Protein AF-A0A930DDS9-F1 (afdb_monomer_lite)

Secondary structure (DSSP, 8-state):
--------EEEEEEETTEEEEEEEETTEEEEEEEEPSS-STT-EEEEEEEEEEGGGTEEEEEEEETTEEEEEEEEGGGGGG-EE-SS---SS--TT-EEEEEEEE--BTTBPPEEES--TT-TTHHHHHHHGGGSPSSEEEE--S-HHHHHHHHHHTT---EEEES-HHHHHHHHHHHHHH-GGGGGGEEE---SSS-HHHHTTHHHHHHHHT-SEEE-TTS-EEEEEE-SS-EEEEEEPPP----------

pLDDT: mean 88.92, std 12.22, range [34.91, 98.38]

Foldseek 3Di:
DPPLPQFAEWEWEDDPNWIWIFTDNPLDTDDIGTFDQFDLAQWKWFWAFADQDVVQQWTWTWAADPNDIDTAIEHNVQLVLKDWQQPDDDSDDDHGTTTMWGFHAPADDPHGTYIHSPCVVPPCVVVCVVCSNVDDPGYTPGTHHRRVVVVVVVCVVRDQYAYEYQDPVSLVVVLVVCVVPPVVNNVRYDHDDDPPADPCRVSVVVVVVVQVPDLWAADPQQKIWGWDDDPPDIDIDTGHHDDPDDDDDPDD

Sequence (252 aa):
MSTDVKLSKLLITSYKNKNFAISYDENRANEIEYIEDTSLLGSIHIGKVKKIAQNINAAFVEIEYNSKRQIVYFDMAELKYLIFADEKEHKVLHEGDDIVIKISKLPIKNKLPGATANISDCEVLDQILAKKNYIKAPAMFYAGSKDYIDIVKDRLKYAEFDIVTDIKDIYEGIVDFFKEEREDLLGRVRFYEDNLISLNKLYSIDTLFSDSLSKKVWLKDGGYLYIESTEALTVVDVNTGKNVRKKEAEII

Radius of gyration: 23.79 Å; chains: 1; bounding box: 65×55×56 Å

Structure (mmCIF, N/CA/C/O backbone):
data_AF-A0A930DDS9-F1
#
_entry.id   AF-A0A930DDS9-F1
#
loop_
_atom_site.group_PDB
_atom_site.id
_atom_site.type_symbol
_atom_site.label_atom_id
_atom_site.label_alt_id
_atom_site.label_comp_id
_atom_site.label_asym_id
_atom_site.label_entity_id
_atom_site.label_seq_id
_atom_site.pdbx_PDB_ins_code
_atom_site.Cartn_x
_atom_site.Cartn_y
_atom_site.Cartn_z
_atom_site.occupancy
_atom_site.B_iso_or_equiv
_atom_site.auth_seq_id
_atom_site.auth_comp_id
_atom_site.auth_asym_id
_atom_site.auth_atom_id
_atom_site.pdbx_PDB_model_num
ATOM 1 N N . MET A 1 1 ? 2.518 22.675 -16.456 1.00 35.66 1 MET A N 1
ATOM 2 C CA . MET A 1 1 ? 2.940 21.560 -17.328 1.00 35.66 1 MET A CA 1
ATOM 3 C C . MET A 1 1 ? 2.144 20.354 -16.888 1.00 35.66 1 MET A C 1
ATOM 5 O O . MET A 1 1 ? 2.259 19.996 -15.725 1.00 35.66 1 MET A O 1
ATOM 9 N N . SER A 1 2 ? 1.276 19.825 -17.751 1.00 34.91 2 SER A N 1
ATOM 10 C CA . SER A 1 2 ? 0.553 18.581 -17.475 1.00 34.91 2 SER A CA 1
ATOM 11 C C . SER A 1 2 ? 1.585 17.458 -17.420 1.00 34.91 2 SER A C 1
ATOM 13 O O . SER A 1 2 ? 2.161 17.100 -18.445 1.00 34.91 2 SER A O 1
ATOM 15 N N . THR A 1 3 ? 1.924 16.981 -16.226 1.00 41.34 3 THR A N 1
ATOM 16 C CA . THR A 1 3 ? 2.600 15.693 -16.048 1.00 41.34 3 THR A CA 1
ATOM 17 C C . THR A 1 3 ? 1.542 14.616 -16.200 1.00 41.34 3 THR A C 1
ATOM 19 O O . THR A 1 3 ? 1.157 13.981 -15.223 1.00 41.34 3 THR A O 1
ATOM 22 N N . ASP A 1 4 ? 1.026 14.454 -17.417 1.00 50.66 4 ASP A N 1
ATOM 23 C CA . ASP A 1 4 ? 0.307 13.236 -17.754 1.00 50.66 4 ASP A CA 1
ATOM 24 C C . ASP A 1 4 ? 1.337 12.118 -17.641 1.00 50.66 4 ASP A C 1
ATOM 26 O O . ASP A 1 4 ? 2.296 12.048 -18.417 1.00 50.66 4 ASP A O 1
ATOM 30 N N . VAL A 1 5 ? 1.210 11.313 -16.588 1.00 54.00 5 VAL A N 1
ATOM 31 C CA . VAL A 1 5 ? 1.980 10.085 -16.442 1.00 54.00 5 VAL A CA 1
ATOM 32 C C . VAL A 1 5 ? 1.614 9.238 -17.650 1.00 54.00 5 VAL A C 1
ATOM 34 O O . VAL A 1 5 ? 0.520 8.685 -17.728 1.00 54.00 5 VAL A O 1
ATOM 37 N N . LYS A 1 6 ? 2.510 9.186 -18.635 1.00 70.06 6 LYS A N 1
ATOM 38 C CA . LYS A 1 6 ? 2.359 8.271 -19.756 1.00 70.06 6 LYS A CA 1
ATOM 39 C C . LYS A 1 6 ? 2.568 6.868 -19.212 1.00 70.06 6 LYS A C 1
ATOM 41 O O . LYS A 1 6 ? 3.678 6.486 -18.852 1.00 70.06 6 LYS A O 1
ATOM 46 N N . LEU A 1 7 ? 1.471 6.138 -19.077 1.00 81.31 7 LEU A N 1
ATOM 47 C CA . LEU A 1 7 ? 1.466 4.743 -18.686 1.00 81.31 7 LEU A CA 1
ATOM 48 C C . LEU A 1 7 ? 1.026 3.930 -19.894 1.00 81.31 7 LEU A C 1
ATOM 50 O O . LEU A 1 7 ? -0.101 4.054 -20.358 1.00 81.31 7 LEU A O 1
ATOM 54 N N . SER A 1 8 ? 1.938 3.113 -20.406 1.00 89.44 8 SER A N 1
ATOM 55 C CA . SER A 1 8 ? 1.659 2.193 -21.511 1.00 89.44 8 SER A CA 1
ATOM 56 C C . SER A 1 8 ? 1.455 0.760 -21.026 1.00 89.44 8 SER A C 1
ATOM 58 O O . SER A 1 8 ? 0.722 -0.009 -21.649 1.00 89.44 8 SER A O 1
ATOM 60 N N . LYS A 1 9 ? 2.102 0.394 -19.911 1.00 94.56 9 LYS A N 1
ATOM 61 C CA . LYS A 1 9 ? 2.092 -0.963 -19.374 1.00 94.56 9 LYS A CA 1
ATOM 62 C C . LYS A 1 9 ? 2.311 -0.973 -17.864 1.00 94.56 9 LYS A C 1
ATOM 64 O O . LYS A 1 9 ? 3.177 -0.261 -17.365 1.00 94.56 9 LYS A O 1
ATOM 69 N N . LEU A 1 10 ? 1.575 -1.831 -17.172 1.00 96.69 10 LEU A N 1
ATOM 70 C CA . LEU A 1 10 ? 1.757 -2.180 -15.773 1.00 96.69 10 LEU A CA 1
ATOM 71 C C . LEU A 1 10 ? 2.256 -3.624 -15.679 1.00 96.69 10 LEU A C 1
ATOM 73 O O . LEU A 1 10 ? 1.588 -4.563 -16.113 1.00 96.69 10 LEU A O 1
ATOM 77 N N . LEU A 1 11 ? 3.447 -3.801 -15.125 1.00 97.12 11 LEU A N 1
ATOM 78 C CA . LEU A 1 11 ? 4.054 -5.103 -14.894 1.00 97.12 11 LEU A CA 1
ATOM 79 C C . LEU A 1 11 ? 3.862 -5.489 -13.428 1.00 97.12 11 LEU A C 1
ATOM 81 O O . LEU A 1 11 ? 4.308 -4.751 -12.557 1.00 97.12 11 LEU A O 1
ATOM 85 N N . ILE A 1 12 ? 3.237 -6.629 -13.143 1.00 97.06 12 ILE A N 1
ATOM 86 C CA . ILE A 1 12 ? 3.078 -7.133 -11.775 1.00 97.06 12 ILE A CA 1
ATOM 87 C C . ILE A 1 12 ? 3.830 -8.451 -11.634 1.00 97.06 12 ILE A C 1
ATOM 89 O O . ILE A 1 12 ? 3.495 -9.428 -12.295 1.00 97.06 12 ILE A O 1
ATOM 93 N N . THR A 1 13 ? 4.850 -8.493 -10.783 1.00 96.19 13 THR A N 1
ATOM 94 C CA . THR A 1 13 ? 5.712 -9.677 -10.643 1.00 96.19 13 THR A CA 1
ATOM 95 C C . THR A 1 13 ? 6.323 -9.780 -9.251 1.00 96.19 13 THR A C 1
ATOM 97 O O . THR A 1 13 ? 6.212 -8.856 -8.441 1.00 96.19 13 THR A O 1
ATOM 100 N N . SER A 1 14 ? 6.986 -10.904 -8.976 1.00 93.50 14 SER A N 1
ATOM 101 C CA . SER A 1 14 ? 7.702 -11.134 -7.728 1.00 93.50 14 SER A CA 1
ATOM 102 C C . SER A 1 14 ? 9.202 -10.875 -7.872 1.00 93.50 14 SER A C 1
ATOM 104 O O . SER A 1 14 ? 9.882 -11.425 -8.742 1.00 93.50 14 SER A O 1
ATOM 106 N N . TYR A 1 15 ? 9.742 -10.087 -6.947 1.00 92.62 15 TYR A N 1
ATOM 107 C CA . TYR A 1 15 ? 11.167 -9.849 -6.775 1.00 92.62 15 TYR A CA 1
ATOM 108 C C . TYR A 1 15 ? 11.563 -10.096 -5.316 1.00 92.62 15 TYR A C 1
ATOM 110 O O . TYR A 1 15 ? 11.036 -9.469 -4.400 1.00 92.62 15 TYR A O 1
ATOM 118 N N . LYS A 1 16 ? 12.499 -11.026 -5.075 1.00 90.69 16 LYS A N 1
ATOM 119 C CA . LYS A 1 16 ? 12.945 -11.429 -3.721 1.00 90.69 16 LYS A CA 1
ATOM 120 C C . LYS A 1 16 ? 11.777 -11.776 -2.772 1.00 90.69 16 LYS A C 1
ATOM 122 O O . LYS A 1 16 ? 11.754 -11.323 -1.628 1.00 90.69 16 LYS A O 1
ATOM 127 N N . ASN A 1 17 ? 10.834 -12.599 -3.247 1.00 88.12 17 ASN A N 1
ATOM 128 C CA . ASN A 1 17 ? 9.636 -13.059 -2.519 1.00 88.12 17 ASN A CA 1
ATOM 129 C C . ASN A 1 17 ? 8.678 -11.933 -2.102 1.00 88.12 17 ASN A C 1
ATOM 131 O O . ASN A 1 17 ? 7.988 -12.037 -1.089 1.00 88.12 17 ASN A O 1
ATOM 135 N N . LYS A 1 18 ? 8.671 -10.835 -2.854 1.00 90.75 18 LYS A N 1
ATOM 136 C CA . LYS A 1 18 ? 7.793 -9.686 -2.655 1.00 90.75 18 LYS A CA 1
ATOM 137 C C . LYS A 1 18 ? 7.193 -9.293 -3.988 1.00 90.75 18 LYS A C 1
ATOM 139 O O . LYS A 1 18 ? 7.904 -9.288 -4.989 1.00 90.75 18 LYS A O 1
ATOM 144 N N . ASN A 1 19 ? 5.912 -8.964 -3.992 1.00 93.69 19 ASN A N 1
ATOM 145 C CA . ASN A 1 19 ? 5.217 -8.578 -5.208 1.00 93.69 19 ASN A CA 1
ATOM 146 C C . ASN A 1 19 ? 5.367 -7.073 -5.430 1.00 93.69 19 ASN A C 1
ATOM 148 O O . ASN A 1 19 ? 5.363 -6.291 -4.479 1.00 93.69 19 ASN A O 1
ATOM 152 N N . PHE A 1 20 ? 5.531 -6.672 -6.684 1.00 95.81 20 PHE A N 1
ATOM 153 C CA . PHE A 1 20 ? 5.668 -5.275 -7.073 1.00 95.81 20 PHE A CA 1
ATOM 154 C C . PHE A 1 20 ? 4.869 -4.994 -8.336 1.00 95.81 20 PHE A C 1
ATOM 156 O O . PHE A 1 20 ? 4.811 -5.834 -9.235 1.00 95.81 20 PHE A O 1
ATOM 163 N N . ALA A 1 21 ? 4.304 -3.794 -8.402 1.00 95.94 21 ALA A N 1
ATOM 164 C CA . ALA A 1 21 ? 3.750 -3.196 -9.601 1.00 95.94 21 ALA A CA 1
ATOM 165 C C . ALA A 1 21 ? 4.781 -2.215 -10.169 1.00 95.94 21 ALA A C 1
ATOM 167 O O . ALA A 1 21 ? 5.270 -1.336 -9.464 1.00 95.94 21 ALA A O 1
ATOM 168 N N . ILE A 1 22 ? 5.136 -2.367 -11.439 1.00 96.25 22 ILE A N 1
ATOM 169 C CA . ILE A 1 22 ? 6.108 -1.520 -12.127 1.00 96.25 22 ILE A CA 1
ATOM 170 C C . ILE A 1 22 ? 5.407 -0.882 -13.319 1.00 96.25 22 ILE A C 1
ATOM 172 O O . ILE A 1 22 ? 4.985 -1.564 -14.256 1.00 96.25 22 ILE A O 1
ATOM 176 N N . SER A 1 23 ? 5.292 0.436 -13.277 1.00 94.94 23 SER A N 1
ATOM 177 C CA . SER A 1 23 ? 4.712 1.237 -14.346 1.00 94.94 23 SER A CA 1
ATOM 178 C C . SER A 1 23 ? 5.769 1.514 -15.417 1.00 94.94 23 SER A C 1
ATOM 180 O O . SER A 1 23 ? 6.912 1.868 -15.110 1.00 94.94 23 SER A O 1
ATOM 182 N N . TYR A 1 24 ? 5.390 1.358 -16.685 1.00 93.50 24 TYR A N 1
ATOM 183 C CA . TYR A 1 24 ? 6.244 1.616 -17.841 1.00 93.50 24 TYR A CA 1
ATOM 184 C C . TYR A 1 24 ? 5.619 2.637 -18.794 1.00 93.50 24 TYR A C 1
ATOM 186 O O . TYR A 1 24 ? 4.475 2.492 -19.244 1.00 93.50 24 TYR A O 1
ATOM 194 N N . ASP A 1 25 ? 6.435 3.611 -19.188 1.00 90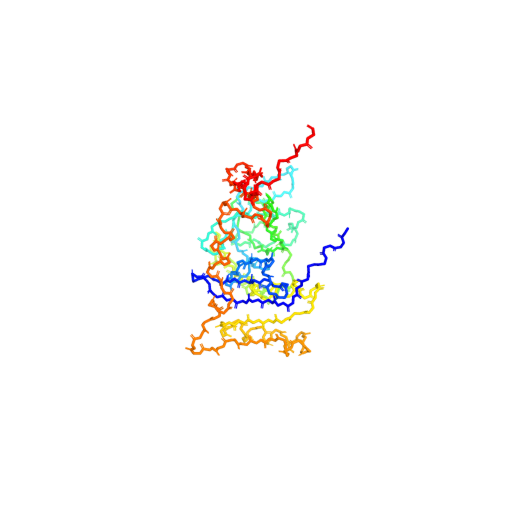.62 25 ASP A N 1
ATOM 195 C CA . ASP A 1 25 ? 6.231 4.428 -20.382 1.00 90.62 25 ASP A CA 1
ATOM 196 C C . ASP A 1 25 ? 7.073 3.842 -21.522 1.00 90.62 25 ASP A C 1
ATOM 198 O O . ASP A 1 25 ? 8.307 3.893 -21.489 1.00 90.62 25 ASP A O 1
ATOM 202 N N . GLU A 1 26 ? 6.414 3.209 -22.489 1.00 86.75 26 GLU A N 1
ATOM 203 C CA . GLU A 1 26 ? 7.023 2.381 -23.530 1.00 86.75 26 GLU A CA 1
ATOM 204 C C . GLU A 1 26 ? 7.984 1.325 -22.944 1.00 86.75 26 GLU A C 1
ATOM 206 O O . GLU A 1 26 ? 7.557 0.289 -22.430 1.00 86.75 26 GLU A O 1
ATOM 211 N N . ASN A 1 27 ? 9.292 1.591 -23.001 1.00 84.69 27 ASN A N 1
ATOM 212 C CA . ASN A 1 27 ? 10.352 0.700 -22.523 1.00 84.69 27 ASN A CA 1
ATOM 213 C C . ASN A 1 27 ? 11.036 1.204 -21.245 1.00 84.69 27 ASN A C 1
ATOM 215 O O . ASN A 1 27 ? 12.011 0.607 -20.789 1.00 84.69 27 ASN A O 1
ATOM 219 N N . ARG A 1 28 ? 10.565 2.312 -20.666 1.00 89.56 28 ARG A N 1
ATOM 220 C CA . ARG A 1 28 ? 11.170 2.931 -19.490 1.00 89.56 28 ARG A CA 1
ATOM 221 C C . ARG A 1 28 ? 10.265 2.772 -18.275 1.00 89.56 28 ARG A C 1
ATOM 223 O O . ARG A 1 28 ? 9.166 3.318 -18.247 1.00 89.56 28 ARG A O 1
ATOM 230 N N . ALA A 1 29 ? 10.772 2.096 -17.248 1.00 92.56 29 ALA A N 1
ATOM 231 C CA . ALA A 1 29 ? 10.130 2.085 -15.940 1.00 92.56 29 ALA A CA 1
ATOM 232 C C . ALA A 1 29 ? 10.120 3.509 -15.358 1.00 92.56 29 ALA A C 1
ATOM 234 O O . ALA A 1 29 ? 11.150 4.197 -15.366 1.00 92.56 29 ALA A O 1
ATOM 235 N N . ASN A 1 30 ? 8.960 3.966 -14.895 1.00 90.38 30 ASN A N 1
ATOM 236 C CA . ASN A 1 30 ? 8.780 5.300 -14.318 1.00 90.38 30 ASN A CA 1
ATOM 237 C C . ASN A 1 30 ? 8.375 5.263 -12.836 1.00 90.38 30 ASN A C 1
ATOM 239 O O . ASN A 1 30 ? 8.680 6.212 -12.116 1.00 90.38 30 ASN A O 1
ATOM 243 N N . GLU A 1 31 ? 7.772 4.171 -12.369 1.00 92.31 31 GLU A N 1
ATOM 244 C CA . GLU A 1 31 ? 7.335 3.990 -10.986 1.00 92.31 31 GLU A CA 1
ATOM 245 C C . GLU A 1 31 ? 7.427 2.513 -10.585 1.00 92.31 31 GLU A C 1
ATOM 247 O O . GLU A 1 31 ? 7.178 1.624 -11.401 1.00 92.31 31 GLU A O 1
ATOM 252 N N . ILE A 1 32 ? 7.803 2.260 -9.329 1.00 93.94 32 ILE A N 1
ATOM 253 C CA . ILE A 1 32 ? 7.822 0.933 -8.708 1.00 93.94 32 ILE A CA 1
ATOM 254 C C . ILE A 1 32 ? 7.047 1.044 -7.401 1.00 93.94 32 ILE A C 1
ATOM 256 O O . ILE A 1 32 ? 7.402 1.843 -6.534 1.00 93.94 32 ILE A O 1
ATOM 260 N N . GLU A 1 33 ? 6.024 0.219 -7.253 1.00 93.25 33 GLU A N 1
ATOM 261 C CA . GLU A 1 33 ? 5.153 0.168 -6.089 1.00 93.25 33 GLU A CA 1
ATOM 262 C C . GLU A 1 33 ? 5.194 -1.239 -5.490 1.00 93.25 33 GLU A C 1
ATOM 264 O O . GLU A 1 33 ? 5.162 -2.243 -6.202 1.00 93.25 33 GLU A O 1
ATOM 269 N N . TYR A 1 34 ? 5.348 -1.321 -4.171 1.00 91.44 34 TYR A N 1
ATOM 270 C CA . TYR A 1 34 ? 5.325 -2.588 -3.446 1.00 91.44 34 TYR A CA 1
ATOM 271 C C . TYR A 1 34 ? 3.876 -3.013 -3.230 1.00 91.44 34 TYR A C 1
ATOM 273 O O . TYR A 1 34 ? 3.086 -2.208 -2.756 1.00 91.44 34 TYR A O 1
ATOM 281 N N . ILE A 1 35 ? 3.563 -4.266 -3.559 1.00 89.94 35 ILE A N 1
ATOM 282 C CA . ILE A 1 35 ? 2.226 -4.840 -3.419 1.00 89.94 35 ILE A CA 1
ATOM 283 C C . ILE A 1 35 ? 2.176 -5.643 -2.127 1.00 89.94 35 ILE A C 1
ATOM 285 O O . ILE A 1 35 ? 2.949 -6.590 -1.936 1.00 89.94 35 ILE A O 1
ATOM 289 N N . GLU A 1 36 ? 1.227 -5.301 -1.267 1.00 81.19 36 GLU A N 1
ATOM 290 C CA . GLU A 1 36 ? 0.893 -6.104 -0.093 1.00 81.19 36 GLU A CA 1
ATOM 291 C C . GLU A 1 36 ? -0.154 -7.186 -0.429 1.00 81.19 36 GLU A C 1
ATOM 293 O O . GLU A 1 36 ? -0.966 -7.036 -1.342 1.00 81.19 36 GLU A O 1
ATOM 298 N N . ASP A 1 37 ? -0.155 -8.311 0.301 1.00 72.69 37 ASP A N 1
ATOM 299 C CA . ASP A 1 37 ? -1.081 -9.436 0.040 1.00 72.69 37 ASP A CA 1
ATOM 300 C C . ASP A 1 37 ? -2.566 -9.044 0.172 1.00 72.69 37 ASP A C 1
ATOM 302 O O . ASP A 1 37 ? -3.466 -9.656 -0.422 1.00 72.69 37 ASP A O 1
ATOM 306 N N . THR A 1 38 ? -2.812 -8.019 0.979 1.00 79.06 38 THR A N 1
ATOM 307 C CA . THR A 1 38 ? -4.087 -7.352 1.247 1.00 79.06 38 THR A CA 1
ATOM 308 C C . THR A 1 38 ? -3.777 -5.874 1.389 1.00 79.06 38 THR A C 1
ATOM 310 O O . THR A 1 38 ? -2.695 -5.577 1.868 1.00 79.06 38 THR A O 1
ATOM 313 N N . SER A 1 39 ? -4.672 -4.963 1.024 1.00 82.12 39 SER A N 1
ATOM 314 C CA . SER A 1 39 ? -4.452 -3.534 1.233 1.00 82.12 39 SER A CA 1
ATOM 315 C C . SER A 1 39 ? -4.760 -3.142 2.676 1.00 82.12 39 SER A C 1
ATOM 317 O O . SER A 1 39 ? -5.708 -3.640 3.297 1.00 82.12 39 SER A O 1
ATOM 319 N N . LEU A 1 40 ? -3.990 -2.193 3.211 1.00 87.94 40 LEU A N 1
ATOM 320 C CA . LEU A 1 40 ? -4.350 -1.522 4.454 1.00 87.94 40 LEU A CA 1
ATOM 321 C C . LEU A 1 40 ? -5.613 -0.679 4.245 1.00 87.94 40 LEU A C 1
ATOM 323 O O . LEU A 1 40 ? -6.425 -0.565 5.160 1.00 87.94 40 LEU A O 1
ATOM 327 N N . LEU A 1 41 ? -5.801 -0.089 3.063 1.00 89.00 41 LEU A N 1
ATOM 328 C CA . LEU A 1 41 ? -6.984 0.711 2.765 1.00 89.00 41 LEU A CA 1
ATOM 329 C C . LEU A 1 41 ? -8.238 -0.173 2.745 1.00 89.00 41 LEU A C 1
ATOM 331 O O . LEU A 1 41 ? -8.225 -1.283 2.225 1.00 89.00 41 LEU A O 1
ATOM 335 N N . GLY A 1 42 ? -9.325 0.295 3.358 1.00 89.25 42 GLY A N 1
ATOM 336 C CA . GLY A 1 42 ? -10.574 -0.461 3.460 1.00 89.25 42 GLY A CA 1
ATOM 337 C C . GLY A 1 42 ? -10.548 -1.612 4.470 1.00 89.25 42 GLY A C 1
ATOM 338 O O . GLY A 1 42 ? -11.614 -2.104 4.833 1.00 89.25 42 GLY A O 1
ATOM 339 N N . SER A 1 43 ? -9.374 -2.003 4.979 1.00 92.75 43 SER A N 1
ATOM 340 C CA . SER A 1 43 ? -9.272 -3.006 6.042 1.00 92.75 43 SER A CA 1
ATOM 341 C C . SER A 1 43 ? -9.975 -2.540 7.321 1.00 92.75 43 SER A C 1
ATOM 343 O O . SER A 1 43 ? -10.004 -1.346 7.645 1.00 92.75 43 SER A O 1
ATOM 345 N N . ILE A 1 44 ? -10.550 -3.495 8.053 1.00 95.12 44 ILE A N 1
ATOM 346 C CA . ILE A 1 44 ? -11.298 -3.252 9.290 1.00 95.12 44 ILE A CA 1
ATOM 347 C C . ILE A 1 44 ? -10.545 -3.889 10.447 1.00 95.12 44 ILE A C 1
ATOM 349 O O . ILE A 1 44 ? -10.134 -5.048 10.376 1.00 95.12 44 ILE A O 1
ATOM 353 N N . HIS A 1 45 ? -10.389 -3.132 11.526 1.00 96.69 45 HIS A N 1
ATOM 354 C CA . HIS A 1 45 ? -9.574 -3.492 12.678 1.00 96.69 45 HIS A CA 1
ATOM 355 C C . HIS A 1 45 ? -10.359 -3.358 13.974 1.00 96.69 45 HIS A C 1
ATOM 357 O O . HIS A 1 45 ? -11.172 -2.446 14.127 1.00 96.69 45 HIS A O 1
ATOM 363 N N . ILE A 1 46 ? -10.046 -4.237 14.924 1.00 97.12 46 ILE A N 1
ATOM 364 C CA . ILE A 1 46 ? -10.304 -4.014 16.344 1.00 97.12 46 ILE A CA 1
ATOM 365 C C . ILE A 1 46 ? -9.058 -3.323 16.901 1.00 97.12 46 ILE A C 1
ATOM 367 O O . ILE A 1 46 ? -8.025 -3.957 17.133 1.00 97.12 46 ILE A O 1
ATOM 371 N N . GLY A 1 47 ? -9.127 -2.001 17.027 1.00 97.44 47 GLY A N 1
ATOM 372 C CA . GLY A 1 47 ? -8.016 -1.152 17.437 1.00 97.44 47 GLY A CA 1
ATOM 373 C C . GLY A 1 47 ? -8.044 -0.814 18.925 1.00 97.44 47 GLY A C 1
ATOM 374 O O . GLY A 1 47 ? -9.110 -0.710 19.524 1.00 97.44 47 GLY A O 1
ATOM 375 N N . LYS A 1 48 ? -6.865 -0.599 19.516 1.00 97.75 48 LYS A N 1
ATOM 376 C CA . LYS A 1 48 ? -6.697 -0.179 20.915 1.00 97.75 48 LYS A CA 1
ATOM 377 C C . LYS A 1 48 ? -6.489 1.327 20.987 1.00 97.75 48 LYS A C 1
ATOM 379 O O . LYS A 1 48 ? -5.488 1.824 20.468 1.00 97.75 48 LYS A O 1
ATOM 384 N N . VAL A 1 49 ? -7.355 2.066 21.670 1.00 97.44 49 VAL A N 1
ATOM 385 C CA . VAL A 1 49 ? -7.146 3.505 21.882 1.00 97.44 49 VAL A CA 1
ATOM 386 C C . VAL A 1 49 ? -5.931 3.706 22.784 1.00 97.44 49 VAL A C 1
ATOM 388 O O . VAL A 1 49 ? -5.929 3.291 23.941 1.00 97.44 49 VAL A O 1
ATOM 391 N N . LYS A 1 50 ? -4.875 4.335 22.266 1.00 98.12 50 LYS A N 1
ATOM 392 C CA . LYS A 1 50 ? -3.645 4.605 23.028 1.00 98.12 50 LYS A CA 1
ATOM 393 C C . LYS A 1 50 ? -3.625 5.981 23.653 1.00 98.12 50 LYS A C 1
ATOM 395 O O . LYS A 1 50 ? -3.047 6.142 24.720 1.00 98.12 50 LYS A O 1
ATOM 400 N N . LYS A 1 51 ? -4.178 6.967 22.950 1.00 97.75 51 LYS A N 1
ATOM 401 C CA . LYS A 1 51 ? -4.151 8.359 23.385 1.00 97.75 51 LYS A CA 1
ATOM 402 C C . LYS A 1 51 ? -5.324 9.131 22.812 1.00 97.75 51 LYS A C 1
ATOM 404 O O . LYS A 1 51 ? -5.600 9.008 21.620 1.00 97.75 51 LYS A O 1
ATOM 409 N N . ILE A 1 52 ? -5.934 9.988 23.620 1.00 96.94 52 ILE A N 1
ATOM 410 C CA . ILE A 1 52 ? -6.937 10.951 23.162 1.00 96.94 52 ILE A CA 1
ATOM 411 C C . ILE A 1 52 ? -6.345 12.358 23.246 1.00 96.94 52 ILE A C 1
ATOM 413 O O . ILE A 1 52 ? -5.894 12.816 24.293 1.00 96.94 52 ILE A O 1
ATOM 417 N N . ALA A 1 53 ? -6.330 13.061 22.119 1.00 95.00 53 ALA A N 1
ATOM 418 C CA . ALA A 1 53 ? -5.815 14.416 22.007 1.00 95.00 53 ALA A CA 1
ATOM 419 C C . ALA A 1 53 ? -6.975 15.392 21.775 1.00 95.00 53 ALA A C 1
ATOM 421 O O . ALA A 1 53 ? -7.368 15.674 20.642 1.00 95.00 53 ALA A O 1
ATOM 422 N N . GLN A 1 54 ? -7.521 15.917 22.874 1.00 90.81 54 GLN A N 1
ATOM 423 C CA . GLN A 1 54 ? -8.685 16.813 22.852 1.00 90.81 54 GLN A CA 1
ATOM 424 C C . GLN A 1 54 ? -8.436 18.104 22.057 1.00 90.81 54 GLN A C 1
ATOM 426 O O . GLN A 1 54 ? -9.334 18.600 21.388 1.00 90.81 54 GLN A O 1
ATOM 431 N N . ASN A 1 55 ? -7.205 18.623 22.070 1.00 93.38 55 ASN A N 1
ATOM 432 C CA . ASN A 1 55 ? -6.823 19.848 21.360 1.00 93.38 55 ASN A CA 1
ATOM 433 C C . ASN A 1 55 ? -6.946 19.746 19.830 1.00 93.38 55 ASN A C 1
ATOM 435 O O . ASN A 1 55 ? -7.112 20.765 19.169 1.00 93.38 55 ASN A O 1
ATOM 439 N N . ILE A 1 56 ? -6.847 18.535 19.276 1.00 92.38 56 ILE A N 1
ATOM 440 C CA . ILE A 1 56 ? -7.012 18.261 17.840 1.00 92.38 56 ILE A CA 1
ATOM 441 C C . ILE A 1 56 ? -8.242 17.395 17.556 1.00 92.38 56 ILE A C 1
ATOM 443 O O . ILE A 1 56 ? -8.374 16.881 16.449 1.00 92.38 56 ILE A O 1
ATOM 447 N N . ASN A 1 57 ? -9.105 17.214 18.564 1.00 93.19 57 ASN A N 1
ATOM 448 C CA . ASN A 1 57 ? -10.313 16.400 18.509 1.00 93.19 57 ASN A CA 1
ATOM 449 C C . ASN A 1 57 ? -10.084 15.017 17.871 1.00 93.19 57 ASN A C 1
ATOM 451 O O . ASN A 1 57 ? -10.814 14.604 16.975 1.00 93.19 57 ASN A O 1
ATOM 455 N N . ALA A 1 58 ? -9.041 14.308 18.309 1.00 94.81 58 ALA A N 1
ATOM 456 C CA . ALA A 1 58 ? -8.650 13.036 17.706 1.00 94.81 58 ALA A CA 1
ATOM 457 C C . ALA A 1 58 ? -8.263 11.983 18.742 1.00 94.81 58 ALA A C 1
ATOM 459 O O . ALA A 1 58 ? -7.800 12.310 19.838 1.00 94.81 58 ALA A O 1
ATOM 460 N N . ALA A 1 59 ? -8.374 10.718 18.349 1.00 97.06 59 ALA A N 1
ATOM 461 C CA . ALA A 1 59 ? -7.785 9.594 19.054 1.00 97.06 59 ALA A CA 1
ATOM 462 C C . ALA A 1 59 ? -6.695 8.935 18.199 1.00 97.06 59 ALA A C 1
ATOM 464 O O . ALA A 1 59 ? -6.789 8.843 16.975 1.00 97.06 59 ALA A O 1
ATOM 465 N N . PHE A 1 60 ? -5.652 8.462 18.869 1.00 97.81 60 PHE A N 1
ATOM 466 C CA . PHE A 1 60 ? -4.595 7.649 18.290 1.00 97.81 60 PHE A CA 1
ATOM 467 C C . PHE A 1 60 ? -4.865 6.196 18.649 1.00 97.81 60 PHE A C 1
ATOM 469 O O . PHE A 1 60 ? -4.878 5.830 19.829 1.00 97.81 60 PHE A O 1
ATOM 476 N N . VAL A 1 61 ? -5.092 5.381 17.626 1.00 98.06 61 VAL A N 1
ATOM 477 C CA . VAL A 1 61 ? -5.538 3.997 17.775 1.00 98.06 61 VAL A CA 1
ATOM 478 C C . VAL A 1 61 ? -4.431 3.078 17.279 1.00 98.06 61 VAL A C 1
ATOM 480 O O . VAL A 1 61 ? -3.938 3.243 16.168 1.00 98.06 61 VAL A O 1
ATOM 483 N N . GLU A 1 62 ? -4.001 2.132 18.106 1.00 98.38 62 GLU A N 1
ATOM 484 C CA . GLU A 1 62 ? -3.072 1.079 17.697 1.00 98.38 62 GLU A CA 1
ATOM 485 C C . GLU A 1 62 ? -3.839 -0.027 16.975 1.00 98.38 62 GLU A C 1
ATOM 487 O O . GLU A 1 62 ? -4.822 -0.548 17.503 1.00 98.38 62 GLU A O 1
ATOM 492 N N . ILE A 1 63 ? -3.362 -0.396 15.791 1.00 97.44 63 ILE A N 1
ATOM 493 C CA . ILE A 1 63 ? -3.856 -1.523 14.997 1.00 97.44 63 ILE A CA 1
ATOM 494 C C . ILE A 1 63 ? -2.718 -2.499 14.707 1.00 97.44 63 ILE A C 1
ATOM 496 O O . ILE A 1 63 ? -1.541 -2.140 14.813 1.00 97.44 63 ILE A O 1
ATOM 500 N N . GLU A 1 64 ? -3.072 -3.719 14.312 1.00 94.44 64 GLU A N 1
ATOM 501 C CA . GLU A 1 64 ? -2.126 -4.717 13.823 1.00 94.44 64 GLU A CA 1
ATOM 502 C C . GLU A 1 64 ? -2.349 -4.947 12.333 1.00 94.44 64 GLU A C 1
ATOM 504 O O . GLU A 1 64 ? -3.466 -5.194 11.892 1.00 94.44 64 GLU A O 1
ATOM 509 N N . TYR A 1 65 ? -1.275 -4.882 11.557 1.00 90.44 65 TYR A N 1
ATOM 510 C CA . TYR A 1 65 ? -1.312 -5.114 10.126 1.00 90.44 65 TYR A CA 1
ATOM 511 C C . 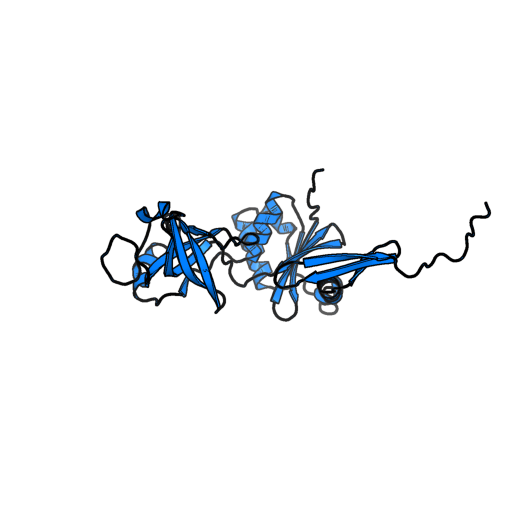TYR A 1 65 ? 0.035 -5.671 9.655 1.00 90.44 65 TYR A C 1
ATOM 513 O O . TYR A 1 65 ? 1.085 -5.181 10.075 1.00 90.44 65 TYR A O 1
ATOM 521 N N . ASN A 1 66 ? 0.023 -6.723 8.829 1.00 84.94 66 ASN A N 1
ATOM 522 C CA . ASN A 1 66 ? 1.228 -7.449 8.397 1.00 84.94 66 ASN A CA 1
ATOM 523 C C . ASN A 1 66 ? 2.163 -7.822 9.568 1.00 84.94 66 ASN A C 1
ATOM 525 O O . ASN A 1 66 ? 3.379 -7.619 9.513 1.00 84.94 66 ASN A O 1
ATOM 529 N N . SER A 1 67 ? 1.573 -8.328 10.659 1.00 85.25 67 SER A N 1
ATOM 530 C CA . SER A 1 67 ? 2.264 -8.711 11.904 1.00 85.25 67 SER A CA 1
ATOM 531 C C . SER A 1 67 ? 3.043 -7.572 12.578 1.00 85.25 67 SER A C 1
ATOM 533 O O . SER A 1 67 ? 3.969 -7.811 13.357 1.00 85.25 67 SER A O 1
ATOM 535 N N . LYS A 1 68 ? 2.694 -6.316 12.277 1.00 89.94 68 LYS A N 1
ATOM 536 C CA . LYS A 1 68 ? 3.282 -5.116 12.873 1.00 89.94 68 LYS A CA 1
ATOM 537 C C . LYS A 1 68 ? 2.205 -4.259 13.514 1.00 89.94 68 LYS A C 1
ATOM 539 O O . LYS A 1 68 ? 1.107 -4.110 12.985 1.00 89.94 68 LYS A O 1
ATOM 544 N N . ARG A 1 69 ? 2.553 -3.644 14.643 1.00 95.12 69 ARG A N 1
ATOM 545 C CA . ARG A 1 69 ? 1.712 -2.639 15.294 1.00 95.12 69 ARG A CA 1
ATOM 546 C C . ARG A 1 69 ? 2.002 -1.268 14.714 1.00 95.12 69 ARG A C 1
ATOM 548 O O . ARG A 1 69 ? 3.166 -0.899 14.563 1.00 95.12 69 ARG A O 1
ATOM 555 N N . GLN A 1 70 ? 0.955 -0.510 14.429 1.00 95.00 70 GLN A N 1
ATOM 556 C CA . GLN A 1 70 ? 1.067 0.867 13.959 1.00 95.00 70 GLN A CA 1
ATOM 557 C C . GLN A 1 70 ? -0.058 1.726 14.525 1.00 95.00 70 GLN A C 1
ATOM 559 O O . GLN A 1 70 ? -1.119 1.220 14.887 1.00 95.00 70 GLN A O 1
ATOM 564 N N . ILE A 1 71 ? 0.189 3.032 14.615 1.00 97.50 71 ILE A N 1
ATOM 565 C CA . ILE A 1 71 ? -0.799 3.999 15.088 1.00 97.50 71 ILE A CA 1
ATOM 566 C C . ILE A 1 71 ? -1.518 4.610 13.892 1.00 97.50 71 ILE A C 1
ATOM 568 O O . ILE A 1 71 ? -0.881 5.081 12.950 1.00 97.50 71 ILE A O 1
ATOM 572 N N . VAL A 1 72 ? -2.841 4.655 13.972 1.00 97.44 72 VAL A N 1
ATOM 573 C CA . VAL A 1 72 ? -3.700 5.365 13.028 1.00 97.44 72 VAL A CA 1
ATOM 574 C C . VAL A 1 72 ? -4.417 6.516 13.715 1.00 97.44 72 VAL A C 1
ATOM 576 O O . VAL A 1 72 ? -4.571 6.555 14.939 1.00 97.44 72 VAL A O 1
ATOM 579 N N . TYR A 1 73 ? -4.816 7.483 12.902 1.00 96.50 73 TYR A N 1
ATOM 580 C CA . TYR A 1 73 ? -5.533 8.673 13.322 1.00 96.50 73 TYR A CA 1
ATOM 581 C C . TYR A 1 73 ? -7.042 8.456 13.184 1.00 96.50 73 TYR A C 1
ATOM 583 O O . TYR A 1 73 ? -7.519 8.136 12.096 1.00 96.50 73 TYR A O 1
ATOM 591 N N . PHE A 1 74 ? -7.787 8.670 14.266 1.00 96.62 74 PHE A N 1
ATOM 592 C CA . PHE A 1 74 ? -9.248 8.625 14.298 1.00 96.62 74 PHE A CA 1
ATOM 593 C C . PHE A 1 74 ? -9.812 9.999 14.681 1.00 96.62 74 PHE A C 1
ATOM 595 O O . PHE A 1 74 ? -9.429 10.564 15.707 1.00 96.62 74 PHE A O 1
ATOM 602 N N . ASP A 1 75 ? -10.720 10.533 13.864 1.00 94.44 75 ASP A N 1
ATOM 603 C CA . ASP A 1 75 ? -11.391 11.811 14.126 1.00 94.44 75 ASP A CA 1
ATOM 604 C C . ASP A 1 75 ? -12.563 11.616 15.101 1.00 94.44 75 ASP A C 1
ATOM 606 O O . ASP A 1 75 ? -13.498 10.855 14.843 1.00 94.44 75 ASP A O 1
ATOM 610 N N . MET A 1 76 ? -12.550 12.345 16.219 1.00 92.06 76 MET A N 1
ATOM 611 C CA . MET A 1 76 ? -13.594 12.255 17.243 1.00 92.06 76 MET A CA 1
ATOM 612 C C . MET A 1 76 ? -14.945 12.818 16.771 1.00 92.06 76 MET A C 1
ATOM 614 O O . MET A 1 76 ? -15.968 12.564 17.406 1.00 92.06 76 MET A O 1
ATOM 618 N N . ALA A 1 77 ? -15.007 13.539 15.646 1.00 91.88 77 ALA A N 1
ATOM 619 C CA . ALA A 1 77 ? -16.279 13.906 15.017 1.00 91.88 77 ALA A CA 1
ATOM 620 C C . ALA A 1 77 ? -17.118 12.676 14.601 1.00 91.88 77 ALA A C 1
ATOM 622 O O . ALA A 1 77 ? -18.339 12.772 14.437 1.00 91.88 77 ALA A O 1
ATOM 623 N N . GLU A 1 78 ? -16.486 11.506 14.467 1.00 91.38 78 GLU A N 1
ATOM 624 C CA . GLU A 1 78 ? -17.131 10.256 14.066 1.00 91.38 78 GLU A CA 1
ATOM 625 C C . GLU A 1 78 ? -17.612 9.381 15.232 1.00 91.38 78 GLU A C 1
ATOM 627 O O . GLU A 1 78 ? -18.151 8.300 14.997 1.00 91.38 78 GLU A O 1
ATOM 632 N N . LEU A 1 79 ? -17.508 9.845 16.485 1.00 89.81 79 LEU A N 1
ATOM 633 C CA . LEU A 1 79 ? -17.932 9.086 17.674 1.00 89.81 79 LEU A CA 1
ATOM 634 C C . LEU A 1 79 ? -19.369 8.545 17.595 1.00 89.81 79 LEU A C 1
ATOM 636 O O . LEU A 1 79 ? -19.667 7.496 18.156 1.00 89.81 79 LEU A O 1
ATOM 640 N N . LYS A 1 80 ? -20.264 9.231 16.876 1.00 90.31 80 LYS A N 1
ATOM 641 C CA . LYS A 1 80 ? -21.658 8.799 16.674 1.00 90.31 80 LYS A CA 1
ATOM 642 C C . LYS A 1 80 ? -21.811 7.466 15.927 1.00 90.31 80 LYS A C 1
ATOM 644 O O . LYS A 1 80 ? -22.872 6.861 16.021 1.00 90.31 80 LYS A O 1
ATOM 649 N N . TYR A 1 81 ? -20.795 7.038 15.179 1.00 91.38 81 TYR A N 1
ATOM 650 C CA . TYR A 1 81 ? -20.783 5.768 14.446 1.00 91.38 81 TYR A CA 1
ATOM 651 C C . TYR A 1 81 ? -19.938 4.696 15.141 1.00 91.38 81 TYR A C 1
ATOM 653 O O . TYR A 1 81 ? -19.809 3.588 14.630 1.00 91.38 81 TYR A O 1
ATOM 661 N N . LEU A 1 82 ? -19.326 5.028 16.279 1.00 92.25 82 LEU A N 1
ATOM 662 C CA . LEU A 1 82 ? -18.349 4.175 16.933 1.00 92.25 82 LEU A CA 1
ATOM 663 C C . LEU A 1 82 ? -18.987 2.897 17.481 1.00 92.25 82 LEU A C 1
ATOM 665 O O . LEU A 1 82 ? -20.030 2.927 18.135 1.00 92.25 82 LEU A O 1
ATOM 669 N N . ILE A 1 83 ? -18.297 1.779 17.267 1.00 93.00 83 ILE A N 1
ATOM 670 C CA . ILE A 1 83 ? -18.644 0.481 17.835 1.00 93.00 83 ILE A CA 1
ATOM 671 C C . ILE A 1 83 ? -17.527 0.079 18.800 1.00 93.00 83 ILE A C 1
ATOM 673 O O . ILE A 1 83 ? -16.387 -0.133 18.387 1.00 93.00 83 ILE A O 1
ATOM 677 N N . PHE A 1 84 ? -17.862 -0.049 20.083 1.00 94.31 84 PHE A N 1
ATOM 678 C CA . PHE A 1 84 ? -16.957 -0.579 21.105 1.00 94.31 84 PHE A CA 1
ATOM 679 C C . PHE A 1 84 ? -16.849 -2.099 21.000 1.00 94.31 84 PHE A C 1
ATOM 681 O O . PHE A 1 84 ? -17.836 -2.772 20.699 1.00 94.31 84 PHE A O 1
ATOM 688 N N . ALA A 1 85 ? -15.667 -2.644 21.256 1.00 92.12 85 ALA A N 1
ATOM 689 C CA . ALA A 1 85 ? -15.337 -4.066 21.172 1.00 92.12 85 ALA A CA 1
ATOM 690 C C . ALA A 1 85 ? -14.748 -4.619 22.486 1.00 92.12 85 ALA A C 1
ATOM 692 O O . ALA A 1 85 ? -14.223 -5.724 22.504 1.00 92.12 85 ALA A O 1
ATOM 693 N N . ASP A 1 86 ? -14.847 -3.868 23.585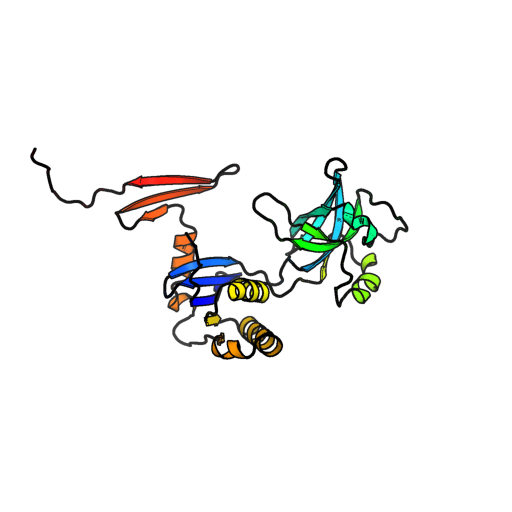 1.00 86.38 86 ASP A N 1
ATOM 694 C CA . ASP A 1 86 ? -14.234 -4.175 24.884 1.00 86.38 86 ASP A CA 1
ATOM 695 C C . ASP A 1 86 ? -15.202 -4.820 25.897 1.00 86.38 86 ASP A C 1
ATOM 697 O O . ASP A 1 86 ? -14.929 -4.806 27.095 1.00 86.38 86 ASP A O 1
ATOM 701 N N . GLU A 1 87 ? -16.337 -5.356 25.423 1.00 83.75 87 GLU A N 1
ATOM 702 C CA . GLU A 1 87 ? -17.449 -5.936 26.209 1.00 83.75 87 GLU A CA 1
ATOM 703 C C . GLU A 1 87 ? -18.179 -4.975 27.162 1.00 83.75 87 GLU A C 1
ATOM 705 O O . GLU A 1 87 ? -19.226 -5.330 27.707 1.00 83.75 87 GLU A O 1
ATOM 710 N N . LYS A 1 88 ? -17.678 -3.755 27.361 1.00 82.69 88 LYS A N 1
ATOM 711 C CA . LYS A 1 88 ? -18.256 -2.810 28.310 1.00 82.69 88 LYS A CA 1
ATOM 712 C C . LYS A 1 88 ? -19.357 -1.988 27.647 1.00 82.69 88 LYS A C 1
ATOM 714 O O . LYS A 1 88 ? -19.228 -1.515 26.520 1.00 82.69 88 LYS A O 1
ATOM 719 N N . GLU A 1 89 ? -20.431 -1.738 28.389 1.00 75.81 89 GLU A N 1
ATOM 720 C CA . GLU A 1 89 ? -21.434 -0.756 27.984 1.00 75.81 89 GLU A CA 1
ATOM 721 C C . GLU A 1 89 ? -20.997 0.644 28.414 1.00 75.81 89 GLU A C 1
ATOM 723 O O . GLU A 1 89 ? -21.170 1.058 29.561 1.00 75.81 89 GLU A O 1
ATOM 728 N N . HIS A 1 90 ? -20.435 1.399 27.476 1.00 81.62 90 HIS A N 1
ATOM 729 C CA . HIS A 1 90 ? -20.225 2.832 27.639 1.00 81.62 90 HIS A CA 1
ATOM 730 C C . HIS A 1 90 ? -20.386 3.561 26.305 1.00 81.62 90 HIS A C 1
ATOM 732 O O . HIS A 1 90 ? -20.433 2.963 25.234 1.00 81.62 90 HIS A O 1
ATOM 738 N N . LYS A 1 91 ? -20.597 4.877 26.398 1.00 80.38 91 LYS A N 1
ATOM 739 C CA . LYS A 1 91 ? -20.843 5.762 25.244 1.00 80.38 91 LYS A CA 1
ATOM 740 C C . LYS A 1 91 ? -19.739 6.795 25.047 1.00 80.38 91 LYS A C 1
ATOM 742 O O . LYS A 1 91 ? -19.800 7.587 24.112 1.00 80.38 91 LYS A O 1
ATOM 747 N N . VAL A 1 92 ? -18.782 6.836 25.966 1.00 89.19 92 VAL A N 1
ATOM 748 C CA . VAL A 1 92 ? -17.714 7.830 25.993 1.00 89.19 92 VAL A CA 1
ATOM 749 C C . VAL A 1 92 ? -16.420 7.088 25.742 1.00 89.19 92 VAL A C 1
ATOM 751 O O . VAL A 1 92 ? -16.126 6.133 26.446 1.00 89.19 92 VAL A O 1
ATOM 754 N N . LEU A 1 93 ? -15.666 7.538 24.745 1.00 93.44 93 LEU A N 1
ATOM 755 C CA . LEU A 1 93 ? -14.380 6.950 24.413 1.00 93.44 93 LEU A CA 1
ATOM 756 C C . LEU A 1 93 ? -13.328 7.319 25.463 1.00 93.44 93 LEU A C 1
ATOM 758 O O . LEU A 1 93 ? -13.122 8.501 25.748 1.00 93.44 93 LEU A O 1
ATOM 762 N N . HIS A 1 94 ? -12.624 6.316 25.969 1.00 94.31 94 HIS A N 1
ATOM 763 C CA . HIS A 1 94 ? -11.508 6.447 26.892 1.00 94.31 94 HIS A CA 1
ATOM 764 C C . HIS A 1 94 ? -10.239 5.804 26.327 1.00 94.31 94 HIS A C 1
ATOM 766 O O . HIS A 1 94 ? -10.248 4.973 25.416 1.00 94.31 94 HIS A O 1
ATOM 772 N N . GLU A 1 95 ? -9.099 6.211 26.882 1.00 96.38 95 GLU A N 1
ATOM 773 C CA . GLU A 1 95 ? -7.836 5.537 26.607 1.00 96.38 95 GLU A CA 1
ATOM 774 C C . GLU A 1 95 ? -7.876 4.104 27.146 1.00 96.38 95 GLU A C 1
ATOM 776 O O . GLU A 1 95 ? -8.304 3.853 28.272 1.00 96.38 95 GLU A O 1
ATOM 781 N N . GLY A 1 96 ? -7.405 3.161 26.335 1.00 95.12 96 GLY A N 1
ATOM 782 C CA . GLY A 1 96 ? -7.454 1.738 26.635 1.00 95.12 96 GLY A CA 1
ATOM 783 C C . GLY A 1 96 ? -8.713 1.025 26.148 1.00 95.12 96 GLY A C 1
ATOM 784 O O . GLY A 1 96 ? -8.768 -0.193 26.310 1.00 95.12 96 GLY A O 1
ATOM 785 N N . ASP A 1 97 ? -9.673 1.714 25.535 1.00 95.69 97 ASP A N 1
ATOM 786 C CA . ASP A 1 97 ? -10.838 1.061 24.936 1.00 95.69 97 ASP A CA 1
ATOM 787 C C . ASP A 1 97 ? -10.474 0.339 23.634 1.00 95.69 97 ASP A C 1
ATOM 789 O O . ASP A 1 97 ? -9.547 0.734 22.915 1.00 95.69 97 ASP A O 1
ATOM 793 N N . ASP A 1 98 ? -11.227 -0.717 23.335 1.00 96.44 98 ASP A N 1
ATOM 794 C CA . ASP A 1 98 ? -11.131 -1.459 22.081 1.00 96.44 98 ASP A CA 1
ATOM 795 C C . ASP A 1 98 ? -12.279 -1.006 21.175 1.00 96.44 98 ASP A C 1
ATOM 797 O O . ASP A 1 98 ? -13.441 -1.005 21.589 1.00 96.44 98 ASP A O 1
ATOM 801 N N . ILE A 1 99 ? -11.966 -0.596 19.948 1.00 95.94 99 ILE A N 1
ATOM 802 C CA . ILE A 1 99 ? -12.941 -0.015 19.019 1.00 95.94 99 ILE A CA 1
ATOM 803 C C . ILE A 1 99 ? -12.818 -0.607 17.622 1.00 95.94 99 ILE A C 1
ATOM 805 O O . ILE A 1 99 ? -11.722 -0.925 17.161 1.00 95.94 99 ILE A O 1
ATOM 809 N N . VAL A 1 100 ? -13.948 -0.718 16.930 1.00 96.31 100 VAL A N 1
ATOM 810 C CA . VAL A 1 100 ? -13.976 -1.092 15.515 1.00 96.31 100 VAL A CA 1
ATOM 811 C C . VAL A 1 100 ? -13.720 0.145 14.663 1.00 96.31 100 VAL A C 1
ATOM 813 O O . VAL A 1 100 ? -14.434 1.141 14.783 1.00 96.31 100 VAL A O 1
ATOM 816 N N . ILE A 1 101 ? -12.731 0.066 13.775 1.00 96.81 101 ILE A N 1
ATOM 817 C CA . ILE A 1 101 ? -12.408 1.130 12.820 1.00 96.81 101 ILE A CA 1
ATOM 818 C C . ILE A 1 101 ? -12.075 0.558 11.439 1.00 96.81 101 ILE A C 1
ATOM 820 O O . ILE A 1 101 ? -11.474 -0.508 11.328 1.00 96.81 101 ILE A O 1
ATOM 824 N N . LYS A 1 102 ? -12.433 1.289 10.380 1.00 96.06 102 LYS A N 1
ATOM 825 C CA . LYS A 1 102 ? -12.043 1.009 8.990 1.00 96.06 102 LYS A CA 1
ATOM 826 C C . LYS A 1 102 ? -10.991 2.009 8.542 1.00 96.06 102 LYS A C 1
ATOM 828 O O . LYS A 1 102 ? -11.129 3.204 8.800 1.00 96.06 102 LYS A O 1
ATOM 833 N N . ILE A 1 103 ? -9.959 1.562 7.838 1.00 95.38 103 ILE A N 1
ATOM 834 C CA . ILE A 1 103 ? -8.983 2.488 7.259 1.00 95.38 103 ILE A CA 1
ATOM 835 C C . ILE A 1 103 ? -9.591 3.166 6.037 1.00 95.38 103 ILE A C 1
ATOM 837 O O . ILE A 1 103 ? -9.968 2.513 5.068 1.00 95.38 103 ILE A O 1
ATOM 841 N N . SER A 1 104 ? -9.671 4.493 6.081 1.00 92.62 104 SER A N 1
ATOM 842 C CA . SER A 1 104 ? -10.246 5.321 5.017 1.00 92.62 104 SER A CA 1
ATOM 843 C C . SER A 1 104 ? -9.197 6.089 4.220 1.00 92.62 104 SER A C 1
ATOM 845 O O . SER A 1 104 ? -9.493 6.556 3.120 1.00 92.62 104 SER A O 1
ATOM 847 N N . LYS A 1 105 ? -7.980 6.255 4.757 1.00 91.31 105 LYS A N 1
ATOM 848 C CA . LYS A 1 105 ? -6.883 6.977 4.097 1.00 91.31 105 LYS A CA 1
ATOM 849 C C . LYS A 1 105 ? -5.541 6.317 4.390 1.00 91.31 105 LYS A C 1
ATOM 851 O O . LYS A 1 105 ? -5.203 6.098 5.552 1.00 91.31 105 LYS A O 1
ATOM 856 N N . LEU A 1 106 ? -4.760 6.077 3.341 1.00 86.62 106 LEU A N 1
ATOM 857 C CA . LEU A 1 106 ? -3.367 5.648 3.449 1.00 86.62 106 LEU A CA 1
ATOM 858 C C . LEU A 1 106 ? -2.479 6.768 4.026 1.00 86.62 106 LEU A C 1
ATOM 860 O O . LEU A 1 106 ? -2.857 7.945 3.976 1.00 86.62 106 LEU A O 1
ATOM 864 N N . PRO A 1 107 ? -1.314 6.426 4.606 1.00 86.56 107 PRO A N 1
ATOM 865 C CA . PRO A 1 107 ? -0.393 7.421 5.139 1.00 86.56 107 PRO A CA 1
ATOM 866 C C . PRO A 1 107 ? 0.134 8.328 4.020 1.00 86.56 107 PRO A C 1
ATOM 868 O O . PRO A 1 107 ? 0.472 7.872 2.930 1.00 86.56 107 PRO A O 1
ATOM 871 N N . ILE A 1 108 ? 0.224 9.632 4.295 1.00 79.56 108 ILE A N 1
ATOM 872 C CA . ILE A 1 108 ? 0.719 10.627 3.332 1.00 79.56 108 ILE A CA 1
ATOM 873 C C . ILE A 1 108 ? 1.877 11.387 3.966 1.00 79.56 108 ILE A C 1
ATOM 875 O O . ILE A 1 108 ? 1.673 12.206 4.868 1.00 79.56 108 ILE A O 1
ATOM 879 N N . LYS A 1 109 ? 3.093 11.175 3.448 1.00 79.81 109 LYS A N 1
ATOM 880 C CA . LYS A 1 109 ? 4.334 11.767 3.976 1.00 79.81 109 LYS A CA 1
ATOM 881 C C . LYS A 1 109 ? 4.466 11.481 5.480 1.00 79.81 109 LYS A C 1
ATOM 883 O O . LYS A 1 109 ? 4.628 10.335 5.870 1.00 79.81 109 LYS A O 1
ATOM 888 N N . ASN A 1 110 ? 4.331 12.508 6.318 1.00 79.00 110 ASN A N 1
ATOM 889 C CA . ASN A 1 110 ? 4.462 12.408 7.773 1.00 79.00 110 ASN A CA 1
ATOM 890 C C . ASN A 1 110 ? 3.108 12.214 8.482 1.00 79.00 110 ASN A C 1
ATOM 892 O O . ASN A 1 110 ? 3.052 12.220 9.710 1.00 79.00 110 ASN A O 1
ATOM 896 N N . LYS A 1 111 ? 1.999 12.118 7.734 1.00 86.44 111 LYS A N 1
ATOM 897 C CA . LYS A 1 111 ? 0.662 11.899 8.296 1.00 86.44 111 LYS A CA 1
ATOM 898 C C . LYS A 1 111 ? 0.388 10.407 8.428 1.00 86.44 111 LYS A C 1
ATOM 900 O O . LYS A 1 111 ? 0.549 9.662 7.463 1.00 86.44 111 LYS A O 1
ATOM 905 N N . LEU A 1 112 ? -0.076 10.015 9.612 1.00 92.19 112 LEU A N 1
ATOM 906 C CA . LEU A 1 112 ? -0.547 8.662 9.896 1.00 92.19 112 LEU A CA 1
ATOM 907 C C . LEU A 1 112 ? -1.742 8.290 8.999 1.00 92.19 112 LEU A C 1
ATOM 909 O O . LEU A 1 112 ? -2.443 9.193 8.524 1.00 92.19 112 LEU A O 1
ATOM 913 N N . PRO A 1 113 ? -2.007 6.987 8.798 1.00 93.94 113 PRO A N 1
ATOM 914 C CA . PRO A 1 113 ? -3.222 6.538 8.132 1.00 93.94 113 PRO A CA 1
ATOM 915 C C . PRO A 1 113 ? -4.465 7.060 8.863 1.00 93.94 113 PRO A C 1
ATOM 917 O O . PRO A 1 113 ? -4.481 7.156 10.093 1.00 93.94 113 PRO A O 1
ATOM 920 N N . GLY A 1 114 ? -5.500 7.406 8.101 1.00 95.56 114 GLY A N 1
ATOM 921 C CA . GLY A 1 114 ? -6.779 7.868 8.631 1.00 95.56 114 GLY A CA 1
ATOM 922 C C . GLY A 1 114 ? -7.770 6.718 8.761 1.00 95.56 114 GLY A C 1
ATOM 923 O O . GLY A 1 114 ? -7.899 5.905 7.844 1.00 95.56 114 GLY A O 1
ATOM 924 N N . ALA A 1 115 ? -8.484 6.679 9.879 1.00 96.69 115 ALA A N 1
ATOM 925 C CA . ALA A 1 115 ? -9.506 5.691 10.171 1.00 96.69 115 ALA A CA 1
ATOM 926 C C . ALA A 1 115 ? -10.882 6.347 10.359 1.00 96.69 115 ALA A C 1
ATOM 928 O O . ALA A 1 115 ? -10.982 7.471 10.848 1.00 96.69 115 ALA A O 1
ATOM 929 N N . THR A 1 116 ? -11.931 5.623 9.974 1.00 95.38 116 THR A N 1
ATOM 930 C CA . THR A 1 116 ? -13.342 6.000 10.116 1.00 95.38 116 THR A CA 1
ATOM 931 C C . THR A 1 116 ? -14.078 4.966 10.963 1.00 95.38 116 THR A C 1
ATOM 933 O O . THR A 1 116 ? -13.778 3.772 10.898 1.00 95.38 116 THR A O 1
ATOM 936 N N . ALA A 1 117 ? -15.049 5.418 11.754 1.00 94.69 117 ALA A N 1
ATOM 937 C CA . ALA A 1 117 ? -15.991 4.539 12.450 1.00 94.69 117 ALA A CA 1
ATOM 938 C C . ALA A 1 117 ? -17.227 4.239 11.591 1.00 94.69 117 ALA A C 1
ATOM 940 O O . ALA A 1 117 ? -17.985 3.319 11.888 1.00 94.69 117 ALA A O 1
ATOM 941 N N . ASN A 1 118 ? -17.449 5.002 10.516 1.00 93.00 118 ASN A N 1
ATOM 942 C CA . ASN A 1 118 ? -18.567 4.755 9.624 1.00 93.00 118 ASN A CA 1
ATOM 943 C C . ASN A 1 118 ? -18.274 3.554 8.715 1.00 93.00 118 ASN A C 1
ATOM 945 O O . ASN A 1 118 ? -17.590 3.666 7.697 1.00 93.00 118 ASN A O 1
ATOM 949 N N . ILE A 1 119 ? -18.824 2.407 9.102 1.00 90.75 119 ILE A N 1
ATOM 950 C CA . ILE A 1 119 ? -18.724 1.136 8.374 1.00 90.75 119 ILE A CA 1
ATOM 951 C C . ILE A 1 119 ? -20.092 0.624 7.904 1.00 90.75 119 ILE A C 1
ATOM 953 O O . ILE A 1 119 ? -20.277 -0.56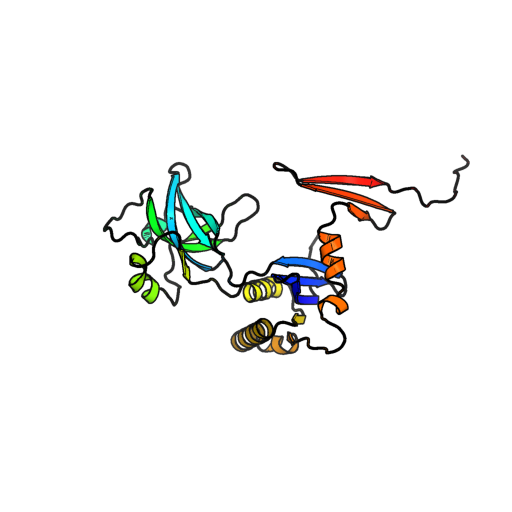9 7.689 1.00 90.75 119 ILE A O 1
ATOM 957 N N . SER A 1 120 ? -21.069 1.525 7.772 1.00 86.38 120 SER A N 1
ATOM 958 C CA . SER A 1 120 ? -22.441 1.181 7.362 1.00 86.38 120 SER A CA 1
ATOM 959 C C . SER A 1 120 ? -22.543 0.631 5.934 1.00 86.38 120 SER A C 1
ATOM 961 O O . SER A 1 120 ? -23.497 -0.066 5.613 1.00 86.38 120 SER A O 1
ATOM 963 N N . ASP A 1 121 ? -21.550 0.921 5.100 1.00 82.62 121 ASP A N 1
ATOM 964 C CA . ASP A 1 121 ? -21.399 0.459 3.720 1.00 82.62 121 ASP A CA 1
ATOM 965 C C . ASP A 1 121 ? -20.700 -0.907 3.604 1.00 82.62 121 ASP A C 1
ATOM 967 O O . ASP A 1 121 ? -20.513 -1.411 2.501 1.00 82.62 121 ASP A O 1
ATOM 971 N N . CYS A 1 122 ? -20.262 -1.498 4.719 1.00 83.38 122 CYS A N 1
ATOM 972 C CA . CYS A 1 122 ? -19.465 -2.719 4.699 1.00 83.38 122 CYS A CA 1
ATOM 973 C C . CYS A 1 122 ? -20.355 -3.964 4.705 1.00 83.38 122 CYS A C 1
ATOM 975 O O . CYS A 1 122 ? -21.090 -4.208 5.660 1.00 83.38 122 CYS A O 1
ATOM 977 N N . GLU A 1 123 ? -20.194 -4.822 3.697 1.00 84.38 123 GLU A N 1
ATOM 978 C CA . GLU A 1 123 ? -20.924 -6.096 3.561 1.00 84.38 123 GLU A CA 1
ATOM 979 C C . GLU A 1 123 ? -20.708 -7.056 4.746 1.00 84.38 123 GLU A C 1
ATOM 981 O O . GLU A 1 123 ? -21.519 -7.937 5.017 1.00 84.38 123 GLU A O 1
ATOM 986 N N . VAL A 1 124 ? -19.615 -6.871 5.490 1.00 87.62 124 VAL A N 1
ATOM 987 C CA . VAL A 1 124 ? -19.222 -7.714 6.628 1.00 87.62 124 VAL A CA 1
ATOM 988 C C . VAL A 1 124 ? -19.689 -7.191 7.993 1.00 87.62 124 VAL A C 1
ATOM 990 O O . VAL A 1 124 ? -19.275 -7.731 9.022 1.00 87.62 124 VAL A O 1
ATOM 993 N N . LEU A 1 125 ? -20.552 -6.168 8.038 1.00 91.50 125 LEU A N 1
ATOM 994 C CA . LEU A 1 125 ? -21.002 -5.534 9.286 1.00 91.50 125 LEU A CA 1
ATOM 995 C C . LEU A 1 125 ? -21.619 -6.527 10.284 1.00 91.50 125 LEU A C 1
ATOM 997 O O . LEU A 1 125 ? -21.258 -6.515 11.461 1.00 91.50 125 LEU A O 1
ATOM 1001 N N . ASP A 1 126 ? -22.484 -7.431 9.824 1.00 91.75 126 ASP A N 1
ATOM 1002 C CA . ASP A 1 126 ? -23.128 -8.422 10.697 1.00 91.75 126 ASP A CA 1
ATOM 1003 C C . ASP A 1 126 ? -22.107 -9.363 11.351 1.00 91.75 126 ASP A C 1
ATOM 1005 O O . ASP A 1 126 ? -22.204 -9.694 12.536 1.00 91.75 126 ASP A O 1
ATOM 1009 N N . GLN A 1 127 ? -21.071 -9.754 10.601 1.00 92.00 127 GLN A N 1
ATOM 1010 C CA . GLN A 1 127 ? -19.997 -10.601 11.117 1.00 92.00 127 GLN A CA 1
ATOM 1011 C C . GLN A 1 127 ? -19.176 -9.864 12.177 1.00 92.00 127 GLN A C 1
ATOM 1013 O O . GLN A 1 127 ? -18.828 -10.455 13.203 1.00 92.00 127 GLN A O 1
ATOM 1018 N N . ILE A 1 128 ? -18.896 -8.577 11.945 1.00 92.00 128 ILE A N 1
ATOM 1019 C CA . ILE A 1 128 ? -18.197 -7.703 12.892 1.00 92.00 128 ILE A CA 1
ATOM 1020 C C . ILE A 1 128 ? -18.982 -7.614 14.194 1.00 92.00 128 ILE A C 1
ATOM 1022 O O . ILE A 1 128 ? -18.433 -7.897 15.257 1.00 92.00 128 ILE A O 1
ATOM 1026 N N . LEU A 1 129 ? -20.271 -7.273 14.127 1.00 91.38 129 LEU A N 1
ATOM 1027 C CA . LEU A 1 129 ? -21.109 -7.117 15.316 1.00 91.38 129 LEU A CA 1
ATOM 1028 C C . LEU A 1 129 ? -21.193 -8.411 16.134 1.00 91.38 129 LEU A C 1
ATOM 1030 O O . LEU A 1 129 ? -21.124 -8.355 17.362 1.00 91.38 129 LEU A O 1
ATOM 1034 N N . ALA A 1 130 ? -21.264 -9.565 15.466 1.00 91.69 130 ALA A N 1
ATOM 1035 C CA . ALA A 1 130 ? -21.315 -10.867 16.121 1.00 91.69 130 ALA A CA 1
ATOM 1036 C C . ALA A 1 130 ? -19.990 -11.274 16.792 1.00 91.69 130 ALA A C 1
ATOM 1038 O O . ALA A 1 130 ? -20.008 -11.975 17.803 1.00 91.69 130 ALA A O 1
ATOM 1039 N N . LYS A 1 131 ? -18.838 -10.872 16.236 1.00 93.12 131 LYS A N 1
ATOM 1040 C CA . LYS A 1 131 ? -17.523 -11.394 16.651 1.00 93.12 131 LYS A CA 1
ATOM 1041 C C . LYS A 1 131 ? -16.613 -10.391 17.362 1.00 93.12 131 LYS A C 1
ATOM 1043 O O . LYS A 1 131 ? -15.647 -10.829 17.982 1.00 93.12 131 LYS A O 1
ATOM 1048 N N . LYS A 1 132 ? -16.898 -9.084 17.308 1.00 91.69 132 LYS A N 1
ATOM 1049 C CA . LYS A 1 132 ? -16.012 -8.009 17.806 1.00 91.69 132 LYS A CA 1
ATOM 1050 C C . LYS A 1 132 ? -15.476 -8.240 19.223 1.00 91.69 132 LYS A C 1
ATOM 1052 O O . LYS A 1 132 ? -14.297 -8.022 19.453 1.00 91.69 132 LYS A O 1
ATOM 1057 N N . ASN A 1 133 ? -16.312 -8.740 20.135 1.00 90.12 133 ASN A N 1
ATOM 1058 C CA . ASN A 1 133 ? -15.953 -8.939 21.543 1.00 90.12 133 ASN A CA 1
ATOM 1059 C C . ASN A 1 133 ? -15.032 -10.156 21.766 1.00 90.12 133 ASN A C 1
ATOM 1061 O O . ASN A 1 133 ? -14.377 -10.258 22.794 1.00 90.12 133 ASN A O 1
ATOM 1065 N N . TYR A 1 134 ? -14.962 -11.089 20.811 1.00 90.94 134 TYR A N 1
ATOM 1066 C CA . TYR A 1 134 ? -14.138 -12.300 20.924 1.00 90.94 134 TYR A CA 1
ATOM 1067 C C . TYR A 1 134 ? -12.721 -12.114 20.366 1.00 90.94 134 TYR A C 1
ATOM 1069 O O . TYR A 1 134 ? -11.892 -13.022 20.460 1.00 90.94 134 TYR A O 1
ATOM 1077 N N . ILE A 1 135 ? -12.438 -10.958 19.762 1.00 91.06 135 ILE A N 1
ATOM 1078 C CA . ILE A 1 135 ? -11.161 -10.651 19.122 1.00 91.06 135 ILE A CA 1
ATOM 1079 C C . ILE A 1 135 ? -10.418 -9.645 19.986 1.00 91.06 135 ILE A C 1
ATOM 1081 O O . ILE A 1 135 ? -10.899 -8.548 20.248 1.00 91.06 135 ILE A O 1
ATOM 1085 N N . LYS A 1 136 ? -9.216 -10.021 20.422 1.00 92.00 136 LYS A N 1
ATOM 1086 C CA . LYS A 1 136 ? -8.388 -9.159 21.265 1.00 92.00 136 LYS A CA 1
ATOM 1087 C C . LYS A 1 136 ? -7.706 -8.085 20.427 1.00 92.00 136 LYS A C 1
ATOM 1089 O O . LYS A 1 136 ? -6.985 -8.412 19.489 1.00 92.00 136 LYS A O 1
ATOM 1094 N N . ALA A 1 137 ? -7.880 -6.825 20.816 1.00 94.69 137 ALA A N 1
ATOM 1095 C CA . ALA A 1 137 ? -7.153 -5.710 20.224 1.00 94.69 137 ALA A CA 1
ATOM 1096 C C . ALA A 1 137 ? -5.648 -5.741 20.588 1.00 94.69 137 ALA A C 1
ATOM 1098 O O . ALA A 1 137 ? -5.294 -6.125 21.711 1.00 94.69 137 ALA A O 1
ATOM 1099 N N . PRO A 1 138 ? -4.754 -5.246 19.711 1.00 96.56 138 PRO A N 1
ATOM 1100 C CA . PRO A 1 138 ? -5.019 -4.833 18.333 1.00 96.56 138 PRO A CA 1
ATOM 1101 C C . PRO A 1 138 ? -5.062 -6.039 17.378 1.00 96.56 138 PRO A C 1
ATOM 1103 O O . PRO A 1 138 ? -4.191 -6.901 17.451 1.00 96.56 138 PRO A O 1
ATOM 1106 N N . ALA A 1 139 ? -6.038 -6.086 16.468 1.00 95.12 139 ALA A N 1
ATOM 1107 C CA . ALA A 1 139 ? -6.132 -7.141 15.455 1.00 95.12 139 ALA A CA 1
ATOM 1108 C C . ALA A 1 139 ? -6.883 -6.679 14.199 1.00 95.12 139 ALA A C 1
ATOM 1110 O O . ALA A 1 139 ? -7.859 -5.930 14.290 1.00 95.12 139 ALA A O 1
ATOM 1111 N N . MET A 1 140 ? -6.475 -7.187 13.035 1.00 93.62 140 MET A N 1
ATOM 1112 C CA . MET A 1 140 ? -7.238 -7.031 11.797 1.00 93.62 140 MET A CA 1
ATOM 1113 C C . MET A 1 140 ? -8.423 -8.002 11.795 1.00 93.62 140 MET A C 1
ATOM 1115 O O . MET A 1 140 ? -8.249 -9.212 11.922 1.00 93.62 140 MET A O 1
ATOM 1119 N N . PHE A 1 141 ? -9.632 -7.467 11.648 1.00 92.12 141 PHE A N 1
ATOM 1120 C CA . PHE A 1 141 ? -10.863 -8.248 11.541 1.00 92.12 141 PHE A CA 1
ATOM 1121 C C . PHE A 1 141 ? -11.144 -8.643 10.090 1.00 92.12 141 PHE A C 1
ATOM 1123 O O . PHE A 1 141 ? -11.519 -9.779 9.807 1.00 92.12 141 PHE A O 1
ATOM 1130 N N . TYR A 1 142 ? -10.976 -7.688 9.175 1.00 89.75 142 TYR A N 1
ATOM 1131 C CA . TYR A 1 142 ? -11.233 -7.859 7.752 1.00 89.75 142 TYR A CA 1
ATOM 1132 C C . TYR A 1 142 ? -10.083 -7.258 6.953 1.00 89.75 142 TYR A C 1
ATOM 1134 O O . TYR A 1 142 ? -9.685 -6.116 7.191 1.00 89.75 142 TYR A O 1
ATOM 1142 N N . ALA A 1 143 ? -9.551 -8.038 6.017 1.00 85.50 143 ALA A N 1
ATOM 1143 C CA . ALA A 1 143 ? -8.539 -7.572 5.083 1.00 85.50 143 ALA A CA 1
ATOM 1144 C C . ALA A 1 143 ? -9.126 -6.526 4.128 1.00 85.50 143 ALA A C 1
ATOM 1146 O O . ALA A 1 143 ? -10.284 -6.634 3.734 1.00 85.50 143 ALA A O 1
ATOM 1147 N N . GLY A 1 144 ? -8.332 -5.531 3.732 1.00 80.69 144 GLY A N 1
ATOM 1148 C CA . GLY A 1 144 ? -8.719 -4.666 2.620 1.00 80.69 144 GLY A CA 1
ATOM 1149 C C . GLY A 1 144 ? -8.779 -5.446 1.306 1.00 80.69 144 GLY A C 1
ATOM 1150 O O . GLY A 1 144 ? -8.449 -6.637 1.244 1.00 80.69 144 GLY A O 1
ATOM 1151 N N . SER A 1 145 ? -9.176 -4.758 0.238 1.00 76.56 145 SER A N 1
ATOM 1152 C CA . SER A 1 145 ? -9.086 -5.281 -1.126 1.00 76.56 145 SER A CA 1
ATOM 1153 C C . SER A 1 145 ? -7.676 -5.775 -1.434 1.00 76.56 145 SER A C 1
ATOM 1155 O O . SER A 1 145 ? -6.695 -5.410 -0.788 1.00 76.56 145 SER A O 1
ATOM 1157 N N . LYS A 1 146 ? -7.559 -6.641 -2.437 1.00 83.12 146 LYS A N 1
ATOM 1158 C CA . LYS A 1 146 ? -6.251 -7.020 -2.956 1.00 83.12 146 LYS A CA 1
ATOM 1159 C C . LYS A 1 146 ? -5.544 -5.774 -3.486 1.00 83.12 146 LYS A C 1
ATOM 1161 O O . LYS A 1 146 ? -6.054 -5.127 -4.392 1.00 83.12 146 LYS A O 1
ATOM 1166 N N . ASP A 1 147 ? -4.377 -5.466 -2.933 1.00 84.62 147 ASP A N 1
ATOM 1167 C CA . ASP A 1 147 ? -3.671 -4.200 -3.163 1.00 84.62 147 ASP A CA 1
ATOM 1168 C C . ASP A 1 147 ? -3.366 -3.962 -4.653 1.00 84.62 147 ASP A C 1
ATOM 1170 O O . ASP A 1 147 ? -3.545 -2.868 -5.181 1.00 84.62 147 ASP A O 1
ATOM 1174 N N . TYR A 1 148 ? -3.048 -5.032 -5.390 1.00 90.94 148 TYR A N 1
ATOM 1175 C CA . TYR A 1 148 ? -2.851 -4.962 -6.839 1.00 90.94 148 TYR A CA 1
ATOM 1176 C C . TYR A 1 148 ? -4.104 -4.516 -7.616 1.00 90.94 148 TYR A C 1
ATOM 1178 O O . TYR A 1 148 ? -3.965 -3.874 -8.655 1.00 90.94 148 TYR A O 1
ATOM 1186 N N . ILE A 1 149 ? -5.319 -4.813 -7.136 1.00 91.38 149 ILE A N 1
ATOM 1187 C CA . ILE A 1 149 ? -6.565 -4.333 -7.757 1.00 91.38 149 ILE A CA 1
ATOM 1188 C C . ILE A 1 149 ? -6.709 -2.827 -7.550 1.00 91.38 149 ILE A C 1
ATOM 1190 O O . ILE A 1 149 ? -7.107 -2.121 -8.475 1.00 91.38 149 ILE A O 1
ATOM 1194 N N . ASP A 1 150 ? -6.361 -2.320 -6.369 1.00 87.81 150 ASP A N 1
ATOM 1195 C CA . ASP A 1 150 ? -6.437 -0.888 -6.081 1.00 87.81 150 ASP A CA 1
ATOM 1196 C C . ASP A 1 150 ? -5.418 -0.093 -6.899 1.00 87.81 150 ASP A C 1
ATOM 1198 O O . ASP A 1 150 ? -5.769 0.954 -7.447 1.00 87.81 150 ASP A O 1
ATOM 1202 N N . ILE A 1 151 ? -4.207 -0.630 -7.085 1.00 91.12 151 ILE A N 1
ATOM 1203 C CA . ILE A 1 151 ? -3.208 -0.064 -8.002 1.00 91.12 151 ILE A CA 1
ATOM 1204 C C . ILE A 1 151 ? -3.775 -0.006 -9.425 1.00 91.12 151 ILE A C 1
ATOM 1206 O O . ILE A 1 151 ? -3.757 1.054 -10.051 1.00 91.12 151 ILE A O 1
ATOM 1210 N N . VAL A 1 152 ? -4.337 -1.108 -9.938 1.00 93.00 152 VAL A N 1
ATOM 1211 C CA . VAL A 1 152 ? -4.948 -1.136 -11.280 1.00 93.00 152 VAL A CA 1
ATOM 1212 C C . VAL A 1 152 ? -6.059 -0.087 -11.401 1.00 93.00 152 VAL A C 1
ATOM 1214 O O . VAL A 1 152 ? -6.040 0.714 -12.337 1.00 93.00 152 VAL A O 1
ATOM 1217 N N . LYS A 1 153 ? -6.989 -0.034 -10.438 1.00 91.12 153 LYS A N 1
ATOM 1218 C CA . LYS A 1 153 ? -8.075 0.960 -10.393 1.00 91.12 153 LYS A CA 1
ATOM 1219 C C . LYS A 1 153 ? -7.549 2.389 -10.393 1.00 91.12 153 LYS A C 1
ATOM 1221 O O . LYS A 1 153 ? -8.108 3.241 -11.079 1.00 91.12 153 LYS A O 1
ATOM 1226 N N . ASP A 1 154 ? -6.507 2.669 -9.615 1.00 88.12 154 ASP A N 1
ATOM 1227 C CA . ASP A 1 154 ? -5.931 4.005 -9.528 1.00 88.12 154 ASP A CA 1
ATOM 1228 C C . ASP A 1 154 ? -5.313 4.447 -10.854 1.00 88.12 154 ASP A C 1
ATOM 1230 O O . ASP A 1 154 ? -5.628 5.529 -11.348 1.00 88.12 154 ASP A O 1
ATOM 1234 N N . ARG A 1 155 ? -4.514 3.582 -11.485 1.00 90.00 155 ARG A N 1
ATOM 1235 C CA . ARG A 1 155 ? -3.869 3.887 -12.767 1.00 90.00 155 ARG A CA 1
ATOM 1236 C C . ARG A 1 155 ? -4.872 4.081 -13.906 1.00 90.00 155 ARG A C 1
ATOM 1238 O O . ARG A 1 155 ? -4.677 4.966 -14.741 1.00 90.00 155 ARG A O 1
ATOM 1245 N N . LEU A 1 156 ? -5.971 3.323 -13.915 1.00 90.81 156 LEU A N 1
ATOM 1246 C CA . LEU A 1 156 ? -7.023 3.433 -14.937 1.00 90.81 156 LEU A CA 1
ATOM 1247 C C . LEU A 1 156 ? -7.762 4.776 -14.923 1.00 90.81 156 LEU A C 1
ATOM 1249 O O . LEU A 1 156 ? -8.388 5.133 -15.919 1.00 90.81 156 LEU A O 1
ATOM 1253 N N . LYS A 1 157 ? -7.667 5.557 -13.837 1.00 89.38 157 LYS A N 1
ATOM 1254 C CA . LYS A 1 157 ? -8.199 6.931 -13.796 1.00 89.38 157 LYS A CA 1
ATOM 1255 C C . LYS A 1 157 ? -7.483 7.864 -14.774 1.00 89.38 157 LYS A C 1
ATOM 1257 O O . LYS A 1 157 ? -8.044 8.898 -15.130 1.00 89.38 157 LYS A O 1
ATOM 1262 N N . TYR A 1 158 ? -6.251 7.529 -15.164 1.00 85.31 158 TYR A N 1
ATOM 1263 C CA . TYR A 1 158 ? -5.373 8.401 -15.944 1.00 85.31 158 TYR A CA 1
ATOM 1264 C C . TYR A 1 158 ? -5.184 7.928 -17.388 1.00 85.31 158 TYR A C 1
ATOM 1266 O O . TYR A 1 158 ? -5.115 8.761 -18.289 1.00 85.31 158 TYR A O 1
ATOM 1274 N N . ALA A 1 159 ? -5.098 6.615 -17.623 1.00 88.38 159 ALA A N 1
ATOM 1275 C CA . ALA A 1 159 ? -4.916 6.046 -18.957 1.00 88.38 159 ALA A CA 1
ATOM 1276 C C . ALA A 1 159 ? -5.336 4.570 -19.017 1.00 88.38 159 ALA A C 1
ATOM 1278 O O . ALA A 1 159 ? -5.334 3.873 -18.004 1.00 88.38 159 ALA A O 1
ATOM 1279 N N . GLU A 1 160 ? -5.623 4.076 -20.222 1.00 91.56 160 GLU A N 1
ATOM 1280 C CA . GLU A 1 160 ? -5.654 2.637 -20.499 1.00 91.56 160 GLU A CA 1
ATOM 1281 C C . GLU A 1 160 ? -4.244 2.125 -20.809 1.00 91.56 160 GLU A C 1
ATOM 1283 O O . GLU A 1 160 ? -3.487 2.770 -21.535 1.00 91.56 160 GLU A O 1
ATOM 1288 N N . PHE A 1 161 ? -3.906 0.942 -20.307 1.00 94.06 161 PHE A N 1
ATOM 1289 C CA . PHE A 1 161 ? -2.575 0.348 -20.428 1.00 94.06 161 PHE A CA 1
ATOM 1290 C C . PHE A 1 161 ? -2.661 -1.175 -20.455 1.00 94.06 161 PHE A C 1
ATOM 1292 O O . PHE A 1 161 ? -3.663 -1.765 -20.054 1.00 94.06 161 PHE A O 1
ATOM 1299 N N . ASP A 1 162 ? -1.588 -1.811 -20.913 1.00 96.25 162 ASP A N 1
ATOM 1300 C CA . ASP A 1 162 ? -1.467 -3.264 -20.863 1.00 96.25 162 ASP A CA 1
ATOM 1301 C C . ASP A 1 162 ? -1.043 -3.732 -19.473 1.00 96.25 162 ASP A C 1
ATOM 1303 O O . ASP A 1 162 ? -0.163 -3.139 -18.857 1.00 96.25 162 ASP A O 1
ATOM 1307 N N . ILE A 1 163 ? -1.604 -4.835 -18.993 1.00 97.69 163 ILE A N 1
ATOM 1308 C CA . ILE A 1 163 ? -1.204 -5.466 -17.735 1.00 97.69 163 ILE A CA 1
ATOM 1309 C C . ILE A 1 163 ? -0.492 -6.771 -18.058 1.00 97.69 163 ILE A C 1
ATOM 1311 O O . ILE A 1 163 ? -1.011 -7.595 -18.809 1.00 97.69 163 ILE A O 1
ATOM 1315 N N . VAL A 1 164 ? 0.695 -6.973 -17.494 1.00 97.69 164 VAL A N 1
ATOM 1316 C CA . VAL A 1 164 ? 1.471 -8.206 -17.666 1.00 97.69 164 VAL A CA 1
ATOM 1317 C C . VAL A 1 164 ? 1.857 -8.751 -16.300 1.00 97.69 164 VAL A C 1
ATOM 1319 O O . VAL A 1 164 ? 2.413 -8.018 -15.485 1.00 97.69 164 VAL A O 1
ATOM 1322 N N . THR A 1 165 ? 1.596 -10.031 -16.046 1.00 97.88 165 THR A N 1
ATOM 1323 C CA . THR A 1 165 ? 2.006 -10.686 -14.798 1.00 97.88 165 THR A CA 1
ATOM 1324 C C . THR A 1 165 ? 2.400 -12.138 -15.015 1.00 97.88 165 THR A C 1
ATOM 1326 O O . THR A 1 165 ? 1.798 -12.819 -15.837 1.00 97.88 165 THR A O 1
ATOM 1329 N N . ASP A 1 166 ? 3.401 -12.610 -14.277 1.00 96.81 166 ASP A N 1
ATOM 1330 C CA . ASP A 1 166 ? 3.802 -14.020 -14.191 1.00 96.81 166 ASP A CA 1
ATOM 1331 C C . ASP A 1 166 ? 3.234 -14.725 -12.944 1.00 96.81 166 ASP A C 1
ATOM 1333 O O . ASP A 1 166 ? 3.612 -15.852 -12.628 1.00 96.81 166 ASP A O 1
ATOM 1337 N N . ILE A 1 167 ? 2.303 -14.081 -12.229 1.00 95.69 167 ILE A N 1
ATOM 1338 C CA . ILE A 1 167 ? 1.675 -14.613 -11.017 1.00 95.69 167 ILE A CA 1
ATOM 1339 C C . ILE A 1 167 ? 0.227 -14.994 -11.329 1.00 95.69 167 ILE A C 1
ATOM 1341 O O . ILE A 1 167 ? -0.612 -14.133 -11.597 1.00 95.69 167 ILE A O 1
ATOM 1345 N N . LYS A 1 168 ? -0.070 -16.296 -11.272 1.00 94.50 168 LYS A N 1
ATOM 1346 C CA . LYS A 1 168 ? -1.365 -16.856 -11.684 1.00 94.50 168 LYS A CA 1
ATOM 1347 C C . LYS A 1 168 ? -2.548 -16.277 -10.900 1.00 94.50 168 LYS A C 1
ATOM 1349 O O . LYS A 1 168 ? -3.493 -15.800 -11.516 1.00 94.50 168 LYS A O 1
ATOM 1354 N N . ASP A 1 169 ? -2.455 -16.235 -9.573 1.00 91.38 169 ASP A N 1
ATOM 1355 C CA . ASP A 1 169 ? -3.528 -15.715 -8.710 1.00 91.38 169 ASP A CA 1
ATOM 1356 C C . ASP A 1 169 ? -3.840 -14.236 -8.998 1.00 91.38 169 ASP A C 1
ATOM 1358 O O . ASP A 1 169 ? -4.994 -13.809 -8.965 1.00 91.38 169 ASP A O 1
ATOM 1362 N N . ILE A 1 170 ? -2.810 -13.442 -9.317 1.00 94.69 170 ILE A N 1
ATOM 1363 C CA . ILE A 1 170 ? -2.975 -12.031 -9.683 1.00 94.69 170 ILE A CA 1
ATOM 1364 C C . ILE A 1 170 ? -3.633 -11.916 -11.055 1.00 94.69 170 ILE A C 1
ATOM 1366 O O . ILE A 1 170 ? -4.549 -11.114 -11.219 1.00 94.69 170 ILE A O 1
ATOM 1370 N N . TYR A 1 171 ? -3.197 -12.717 -12.032 1.00 96.94 171 TYR A N 1
ATOM 1371 C CA . TYR A 1 171 ? -3.813 -12.743 -13.356 1.00 96.94 171 TYR A CA 1
ATOM 1372 C C . TYR A 1 171 ? -5.307 -13.067 -13.275 1.00 96.94 171 TYR A C 1
ATOM 1374 O O . TYR A 1 171 ? -6.122 -12.302 -13.789 1.00 96.94 171 TYR A O 1
ATOM 1382 N N . GLU A 1 172 ? -5.662 -14.159 -12.594 1.00 94.69 172 GLU A N 1
ATOM 1383 C CA . GLU A 1 172 ? -7.053 -14.585 -12.413 1.00 94.69 172 GLU A CA 1
ATOM 1384 C C . GLU A 1 172 ? -7.866 -13.500 -11.695 1.00 94.69 172 GLU A C 1
ATOM 1386 O O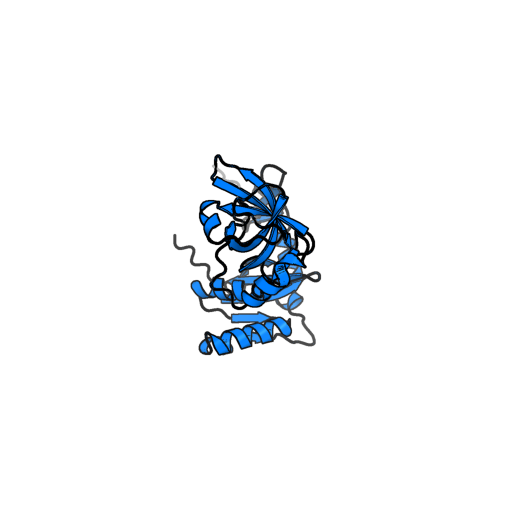 . GLU A 1 172 ? -8.921 -13.101 -12.186 1.00 94.69 172 GLU A O 1
ATOM 1391 N N . GLY A 1 173 ? -7.325 -12.920 -10.618 1.00 91.94 173 GLY A N 1
ATOM 1392 C CA . GLY A 1 173 ? -7.995 -11.846 -9.886 1.00 91.94 173 GLY A CA 1
ATOM 1393 C C . GLY A 1 173 ? -8.226 -10.568 -10.703 1.00 91.94 173 GLY A C 1
ATOM 1394 O O . GLY A 1 173 ? -9.275 -9.944 -10.570 1.00 91.94 173 GLY A O 1
ATOM 1395 N N . ILE A 1 174 ? -7.280 -10.165 -11.559 1.00 95.06 174 ILE A N 1
ATOM 1396 C CA . ILE A 1 174 ? -7.451 -8.996 -12.445 1.00 95.06 174 ILE A CA 1
ATOM 1397 C C . ILE A 1 174 ? -8.473 -9.294 -13.547 1.00 95.06 174 ILE A C 1
ATOM 1399 O O . ILE A 1 174 ? -9.284 -8.432 -13.884 1.00 95.06 174 ILE A O 1
ATOM 1403 N N . VAL A 1 175 ? -8.449 -10.506 -14.106 1.00 95.94 175 VAL A N 1
ATOM 1404 C CA . VAL A 1 175 ? -9.426 -10.943 -15.108 1.00 95.94 175 VAL A CA 1
ATOM 1405 C C . VAL A 1 175 ? -10.838 -10.925 -14.528 1.00 95.94 175 VAL A C 1
ATOM 1407 O O . VAL A 1 175 ? -11.739 -10.383 -15.163 1.00 95.94 175 VAL A O 1
ATOM 1410 N N . ASP A 1 176 ? -11.039 -11.474 -13.332 1.00 92.81 176 ASP A N 1
ATOM 1411 C CA . ASP A 1 176 ? -12.358 -11.491 -12.697 1.00 92.81 176 ASP A CA 1
ATOM 1412 C C . ASP A 1 176 ? -12.838 -10.076 -12.354 1.00 92.81 176 ASP A C 1
ATOM 1414 O O . ASP A 1 176 ? -13.972 -9.727 -12.678 1.00 92.81 176 ASP A O 1
ATOM 1418 N N . PHE A 1 177 ? -11.946 -9.216 -11.852 1.00 92.44 177 PHE A N 1
ATOM 1419 C CA . PHE A 1 177 ? -12.241 -7.795 -11.653 1.00 92.44 177 PHE A CA 1
ATOM 1420 C C . PHE A 1 177 ? -12.726 -7.105 -12.941 1.00 92.44 177 PHE A C 1
ATOM 1422 O O . PHE A 1 177 ? -13.725 -6.386 -12.927 1.00 92.44 177 PHE A O 1
ATOM 1429 N N . PHE A 1 178 ? -12.059 -7.328 -14.077 1.00 95.06 178 PHE A N 1
ATOM 1430 C CA . PHE A 1 178 ? -12.481 -6.717 -15.339 1.00 95.06 178 PHE A CA 1
ATOM 1431 C C . PHE A 1 178 ? -13.746 -7.326 -15.935 1.00 95.06 178 PHE A C 1
ATOM 1433 O O . PHE A 1 178 ? -14.497 -6.586 -16.562 1.00 95.06 178 PHE A O 1
ATOM 1440 N N . LYS A 1 179 ? -14.038 -8.614 -15.727 1.00 92.81 179 LYS A N 1
ATOM 1441 C CA . LYS A 1 179 ? -15.327 -9.190 -16.152 1.00 92.81 179 LYS A CA 1
ATOM 1442 C C . LYS A 1 179 ? -16.514 -8.493 -15.487 1.00 92.81 179 LYS A C 1
ATOM 1444 O O . LYS A 1 179 ? -17.548 -8.334 -16.125 1.00 92.81 179 LYS A O 1
ATOM 1449 N N . GLU A 1 180 ? -16.373 -8.105 -14.222 1.00 89.31 180 GLU A N 1
ATOM 1450 C CA . GLU A 1 180 ? -17.446 -7.457 -13.461 1.00 89.31 180 GLU A CA 1
ATOM 1451 C C . GLU A 1 180 ? -17.582 -5.965 -13.796 1.00 89.31 180 GLU A C 1
ATOM 1453 O O . GLU A 1 180 ? -18.695 -5.457 -13.911 1.00 89.31 180 GLU A O 1
ATOM 1458 N N . GLU A 1 181 ? -16.459 -5.264 -13.975 1.00 88.62 181 GLU A N 1
ATOM 1459 C CA . GLU A 1 181 ? -16.444 -3.794 -14.006 1.00 88.62 181 GLU A CA 1
ATOM 1460 C C . GLU A 1 181 ? -16.200 -3.204 -15.405 1.00 88.62 181 GLU A C 1
ATOM 1462 O O . GLU A 1 181 ? -16.771 -2.168 -15.751 1.00 88.62 181 GLU A O 1
ATOM 1467 N N . ARG A 1 182 ? -15.322 -3.820 -16.213 1.00 89.56 182 ARG A N 1
ATOM 1468 C CA . ARG A 1 182 ? -14.806 -3.267 -17.484 1.00 89.56 182 ARG A CA 1
ATOM 1469 C C . ARG A 1 182 ? -14.336 -4.364 -18.447 1.00 89.56 182 ARG A C 1
ATOM 1471 O O . ARG A 1 182 ? -13.137 -4.546 -18.673 1.00 89.56 182 ARG A O 1
ATOM 1478 N N . GLU A 1 183 ? -15.287 -5.086 -19.037 1.00 93.31 183 GLU A N 1
ATOM 1479 C CA . GLU A 1 183 ? -15.004 -6.237 -19.912 1.00 93.31 183 GLU A CA 1
ATOM 1480 C C . GLU A 1 183 ? -14.175 -5.849 -21.155 1.00 93.31 183 GLU A C 1
ATOM 1482 O O . GLU A 1 183 ? -13.367 -6.637 -21.652 1.00 93.31 183 GLU A O 1
ATOM 1487 N N . ASP A 1 184 ? -14.296 -4.597 -21.611 1.00 94.50 184 ASP A N 1
ATOM 1488 C CA . ASP A 1 184 ? -13.545 -4.025 -22.734 1.00 94.50 184 ASP A CA 1
ATOM 1489 C C . ASP A 1 184 ? -12.020 -4.017 -22.521 1.00 94.50 184 ASP A C 1
ATOM 1491 O O . ASP A 1 184 ? -11.257 -4.005 -23.490 1.00 94.50 184 ASP A O 1
ATOM 1495 N N . LEU A 1 185 ? -11.561 -4.085 -21.267 1.00 94.62 185 LEU A N 1
ATOM 1496 C CA . LEU A 1 185 ? -10.141 -4.071 -20.913 1.00 94.62 185 LEU A CA 1
ATOM 1497 C C . LEU A 1 185 ? -9.522 -5.470 -20.785 1.00 94.62 185 LEU A C 1
ATOM 1499 O O . LEU A 1 185 ? -8.301 -5.579 -20.663 1.00 94.62 185 LEU A O 1
ATOM 1503 N N . LEU A 1 186 ? -10.308 -6.550 -20.882 1.00 94.69 186 LEU A N 1
ATOM 1504 C CA . LEU A 1 186 ? -9.795 -7.924 -20.765 1.00 94.69 186 LEU A CA 1
ATOM 1505 C C . LEU A 1 186 ? -8.691 -8.235 -21.782 1.00 94.69 186 LEU A C 1
ATOM 1507 O O . LEU A 1 186 ? -7.711 -8.900 -21.450 1.00 94.69 186 LEU A O 1
ATOM 1511 N N . GLY A 1 187 ? -8.801 -7.699 -23.003 1.00 95.00 187 GLY A N 1
ATOM 1512 C CA . GLY A 1 187 ? -7.803 -7.884 -24.062 1.00 95.00 187 GLY A CA 1
ATOM 1513 C C . GLY A 1 187 ? -6.427 -7.277 -23.757 1.00 95.00 187 GLY A C 1
ATOM 1514 O O . GLY A 1 187 ? -5.461 -7.564 -24.463 1.00 95.00 187 GLY A O 1
ATOM 1515 N N . ARG A 1 188 ? -6.322 -6.452 -22.709 1.00 96.00 188 ARG A N 1
ATOM 1516 C CA . ARG A 1 188 ? -5.080 -5.804 -22.273 1.00 96.00 188 ARG A CA 1
ATOM 1517 C C . ARG A 1 188 ? -4.357 -6.569 -21.164 1.00 96.00 188 ARG A C 1
ATOM 1519 O O . ARG A 1 188 ? -3.220 -6.223 -20.851 1.00 96.00 188 ARG A O 1
ATOM 1526 N N . VAL A 1 189 ? -4.965 -7.608 -20.583 1.00 97.69 189 VAL A N 1
ATOM 1527 C CA . VAL A 1 189 ? -4.367 -8.410 -19.502 1.00 97.69 189 VAL A CA 1
ATOM 1528 C C . VAL A 1 189 ? -3.692 -9.652 -20.069 1.00 97.69 189 VAL A C 1
ATOM 1530 O O . VAL A 1 189 ? -4.314 -10.463 -20.752 1.00 97.69 189 VAL A O 1
ATOM 1533 N N . ARG A 1 190 ? -2.407 -9.830 -19.764 1.00 97.31 190 ARG A N 1
ATOM 1534 C CA . ARG A 1 190 ? -1.596 -10.943 -20.259 1.00 97.31 190 ARG A CA 1
ATOM 1535 C C . ARG A 1 190 ? -0.923 -11.684 -19.111 1.00 97.31 190 ARG A C 1
ATOM 1537 O O . ARG A 1 190 ? -0.144 -11.098 -18.360 1.00 97.31 190 ARG A O 1
ATOM 1544 N N . PHE A 1 191 ? -1.186 -12.985 -19.027 1.00 98.00 191 PHE A N 1
ATOM 1545 C CA . PHE A 1 191 ? -0.372 -13.891 -18.229 1.00 98.00 191 PHE A CA 1
ATOM 1546 C C . PHE A 1 191 ? 0.920 -14.191 -18.991 1.00 98.00 191 PHE A C 1
ATOM 1548 O O . PHE A 1 191 ? 0.880 -14.577 -20.161 1.00 98.00 191 PHE A O 1
ATOM 1555 N N . TYR A 1 192 ? 2.059 -13.958 -18.353 1.00 97.31 192 TYR A N 1
ATOM 1556 C CA . TYR A 1 192 ? 3.366 -14.253 -18.909 1.00 97.31 192 TYR A CA 1
ATOM 1557 C C . TYR A 1 192 ? 3.856 -15.603 -18.400 1.00 97.31 192 TYR A C 1
ATOM 1559 O O . TYR A 1 192 ? 4.117 -15.773 -17.213 1.00 97.31 192 TYR A O 1
ATOM 1567 N N . GLU A 1 193 ? 4.044 -16.531 -19.328 1.00 94.19 193 GLU A N 1
ATOM 1568 C CA . GLU A 1 193 ? 4.614 -17.844 -19.070 1.00 94.19 193 GLU A CA 1
ATOM 1569 C C . GLU A 1 193 ? 5.562 -18.181 -20.224 1.00 94.19 193 GLU A C 1
ATOM 1571 O O . GLU A 1 193 ? 5.147 -18.280 -21.378 1.00 94.19 193 GLU A O 1
ATOM 1576 N N . ASP A 1 194 ? 6.853 -18.302 -19.923 1.00 94.31 194 ASP A N 1
ATOM 1577 C CA . ASP A 1 194 ? 7.886 -18.668 -20.890 1.00 94.31 194 ASP A CA 1
ATOM 1578 C C . ASP A 1 194 ? 8.907 -19.595 -20.217 1.00 94.31 194 ASP A C 1
ATOM 1580 O O . ASP A 1 194 ? 9.372 -19.348 -19.102 1.00 94.31 194 ASP A O 1
ATOM 1584 N N . ASN A 1 195 ? 9.242 -20.691 -20.900 1.00 87.94 195 ASN A N 1
ATOM 1585 C CA . ASN A 1 195 ? 10.102 -21.745 -20.358 1.00 87.94 195 ASN A CA 1
ATOM 1586 C C . ASN A 1 195 ? 11.597 -21.384 -20.359 1.00 87.94 195 ASN A C 1
ATOM 1588 O O . ASN A 1 195 ? 12.387 -22.039 -19.679 1.00 87.94 195 ASN A O 1
ATOM 1592 N N . LEU A 1 196 ? 12.013 -20.402 -21.158 1.00 92.69 196 LEU A N 1
ATOM 1593 C CA . LEU A 1 196 ? 13.417 -20.059 -21.391 1.00 92.69 196 LEU A CA 1
ATOM 1594 C C . LEU A 1 196 ? 13.804 -18.738 -20.723 1.00 92.69 196 LEU A C 1
ATOM 1596 O O . LEU A 1 196 ? 14.917 -18.609 -20.202 1.00 92.69 196 LEU A O 1
ATOM 1600 N N . ILE A 1 197 ? 12.908 -17.753 -20.740 1.00 92.81 197 ILE A N 1
ATOM 1601 C CA . ILE A 1 197 ? 13.172 -16.398 -20.257 1.00 92.81 197 ILE A CA 1
ATOM 1602 C C . ILE A 1 197 ? 12.139 -16.054 -19.188 1.00 92.81 197 ILE A C 1
ATOM 1604 O O . ILE A 1 197 ? 10.951 -16.007 -19.452 1.00 92.81 197 ILE A O 1
ATOM 1608 N N . SER A 1 198 ? 12.585 -15.782 -17.961 1.00 93.12 198 SER A N 1
ATOM 1609 C CA . SER A 1 198 ? 11.681 -15.285 -16.921 1.00 93.12 198 SER A CA 1
ATOM 1610 C C . SER A 1 198 ? 11.327 -13.817 -17.154 1.00 93.12 198 SER A C 1
ATOM 1612 O O . SER A 1 198 ? 12.118 -13.061 -17.726 1.00 93.12 198 SER A O 1
ATOM 1614 N N . LEU A 1 199 ? 10.187 -13.380 -16.616 1.00 93.00 199 LEU A N 1
ATOM 1615 C CA . LEU A 1 199 ? 9.742 -11.988 -16.716 1.00 93.00 199 LEU A CA 1
ATOM 1616 C C . LEU A 1 199 ? 10.781 -11.015 -16.134 1.00 93.00 199 LEU A C 1
ATOM 1618 O O . LEU A 1 199 ? 11.102 -9.995 -16.746 1.00 93.00 199 LEU A O 1
ATOM 1622 N N . ASN A 1 200 ? 11.397 -11.409 -15.012 1.00 92.00 200 ASN A N 1
ATOM 1623 C CA . ASN A 1 200 ? 12.527 -10.717 -14.389 1.00 92.00 200 ASN A CA 1
ATOM 1624 C C . ASN A 1 200 ? 13.695 -10.472 -15.360 1.00 92.00 200 ASN A C 1
ATOM 1626 O O . ASN A 1 200 ? 14.241 -9.369 -15.394 1.00 92.00 200 ASN A O 1
ATOM 1630 N N . LYS A 1 201 ? 14.064 -11.469 -16.177 1.00 93.06 201 LYS A N 1
ATOM 1631 C CA . LYS A 1 201 ? 15.134 -11.329 -17.177 1.00 93.06 201 LYS A CA 1
ATOM 1632 C C . LYS A 1 201 ? 14.690 -10.504 -18.379 1.00 93.06 201 LYS A C 1
ATOM 1634 O O . LYS A 1 201 ? 15.463 -9.677 -18.847 1.00 93.06 201 LYS A O 1
ATOM 1639 N N . LEU A 1 202 ? 13.466 -10.714 -18.866 1.00 93.69 202 LEU A N 1
ATOM 1640 C CA . LEU A 1 202 ? 12.929 -10.012 -20.034 1.00 93.69 202 LEU A CA 1
ATOM 1641 C C . LEU A 1 202 ? 12.906 -8.490 -19.832 1.00 93.69 202 LEU A C 1
ATOM 1643 O O . LEU A 1 202 ? 13.225 -7.742 -20.753 1.00 93.69 202 LEU A O 1
ATOM 1647 N N . TYR A 1 203 ? 12.558 -8.044 -18.624 1.00 93.88 203 TYR A N 1
ATOM 1648 C CA . TYR A 1 203 ? 12.457 -6.626 -18.271 1.00 93.88 203 TYR A CA 1
ATOM 1649 C C . TYR A 1 203 ? 13.651 -6.097 -17.464 1.00 93.88 203 TYR A C 1
ATOM 1651 O O . TYR A 1 203 ? 13.608 -4.961 -16.991 1.00 93.88 203 TYR A O 1
ATOM 1659 N N . SER A 1 204 ? 14.721 -6.888 -17.312 1.00 94.94 204 SER A N 1
ATOM 1660 C CA . SER A 1 204 ? 15.922 -6.525 -16.539 1.00 94.94 204 SER A CA 1
ATOM 1661 C C . SER A 1 204 ? 15.601 -6.011 -15.127 1.00 94.94 204 SER A C 1
ATOM 1663 O O . SER A 1 204 ? 16.170 -5.022 -14.661 1.00 94.94 204 SER A O 1
ATOM 1665 N N . ILE A 1 205 ? 14.675 -6.679 -14.436 1.00 94.56 205 ILE A N 1
ATOM 1666 C CA . ILE A 1 205 ? 14.113 -6.226 -13.154 1.00 94.56 205 ILE A CA 1
ATOM 1667 C C . ILE A 1 205 ? 15.188 -6.170 -12.063 1.00 94.56 205 ILE A C 1
ATOM 1669 O O . ILE A 1 205 ? 15.217 -5.228 -11.276 1.00 94.56 205 ILE A O 1
ATOM 1673 N N . ASP A 1 206 ? 16.144 -7.104 -12.065 1.00 94.25 206 ASP A N 1
ATOM 1674 C CA . ASP A 1 206 ? 17.305 -7.060 -11.166 1.00 94.25 206 ASP A CA 1
ATOM 1675 C C . ASP A 1 206 ? 18.099 -5.751 -11.300 1.00 94.25 206 ASP A C 1
ATOM 1677 O O . ASP A 1 206 ? 18.432 -5.116 -10.296 1.00 94.25 206 ASP A O 1
ATOM 1681 N N . THR A 1 207 ? 18.379 -5.329 -12.537 1.00 93.75 207 THR A N 1
ATOM 1682 C CA . THR A 1 207 ? 19.079 -4.071 -12.824 1.00 93.75 207 THR A CA 1
ATOM 1683 C C . THR A 1 207 ? 18.229 -2.881 -12.412 1.00 93.75 207 THR A C 1
ATOM 1685 O O . THR A 1 207 ? 18.734 -1.989 -11.738 1.00 93.75 207 THR A O 1
ATOM 1688 N N . LEU A 1 208 ? 16.931 -2.904 -12.728 1.00 94.44 208 LEU A N 1
ATOM 1689 C CA . LEU A 1 208 ? 16.000 -1.851 -12.336 1.00 94.44 208 LEU A CA 1
ATOM 1690 C C . LEU A 1 208 ? 16.013 -1.623 -10.817 1.00 94.44 208 LEU A C 1
ATOM 1692 O O . LEU A 1 208 ? 16.189 -0.489 -10.375 1.00 94.44 208 LEU A O 1
ATOM 1696 N N . PHE A 1 209 ? 15.879 -2.676 -10.005 1.00 94.38 209 PHE A N 1
ATOM 1697 C CA . PHE A 1 209 ? 15.925 -2.552 -8.544 1.00 94.38 209 PHE A CA 1
ATOM 1698 C C . PHE A 1 209 ? 17.307 -2.138 -8.033 1.00 94.38 209 PHE A C 1
ATOM 1700 O O . PHE A 1 209 ? 17.394 -1.307 -7.129 1.00 94.38 209 PHE A O 1
ATOM 1707 N N . SER A 1 210 ? 18.383 -2.690 -8.600 1.00 92.56 210 SER A N 1
ATOM 1708 C CA . SER A 1 210 ? 19.753 -2.315 -8.235 1.00 92.56 210 SER A CA 1
ATOM 1709 C C . SER A 1 210 ? 20.012 -0.823 -8.463 1.00 92.56 210 SER A C 1
ATOM 1711 O O . SER A 1 210 ? 20.539 -0.147 -7.580 1.00 92.56 210 SER A O 1
ATOM 1713 N N . ASP A 1 211 ? 19.605 -0.300 -9.619 1.00 91.12 211 ASP A N 1
ATOM 1714 C CA . ASP A 1 211 ? 19.782 1.105 -9.981 1.00 91.12 211 ASP A CA 1
ATOM 1715 C C . ASP A 1 211 ? 18.889 2.016 -9.128 1.00 91.12 211 ASP A C 1
ATOM 1717 O O . ASP A 1 211 ? 19.349 3.050 -8.646 1.00 91.12 211 ASP A O 1
ATOM 1721 N N . SER A 1 212 ? 17.644 1.602 -8.868 1.00 90.56 212 SER A N 1
ATOM 1722 C CA . SER A 1 212 ? 16.675 2.358 -8.054 1.00 90.56 212 SER A CA 1
ATOM 1723 C C . SER A 1 212 ? 17.091 2.490 -6.586 1.00 90.56 212 SER A C 1
ATOM 1725 O O . SER A 1 212 ? 16.744 3.469 -5.929 1.00 90.56 212 SER A O 1
ATOM 1727 N N . LEU A 1 213 ? 17.829 1.508 -6.057 1.00 90.94 213 LEU A N 1
ATOM 1728 C CA . LEU A 1 213 ? 18.334 1.499 -4.679 1.00 90.94 213 LEU A CA 1
ATOM 1729 C C . LEU A 1 213 ? 19.750 2.085 -4.554 1.00 90.94 213 LEU A C 1
ATOM 1731 O O . LEU A 1 213 ? 20.282 2.187 -3.445 1.00 90.94 213 LEU A O 1
ATOM 1735 N N . SER A 1 214 ? 20.383 2.459 -5.668 1.00 92.75 214 SER A N 1
ATOM 1736 C CA . SER A 1 214 ? 21.724 3.032 -5.664 1.00 92.75 214 SER A CA 1
ATOM 1737 C C . SER A 1 214 ? 21.713 4.449 -5.094 1.00 92.75 214 SER A C 1
ATOM 1739 O O . SER A 1 214 ? 20.970 5.317 -5.546 1.00 92.75 214 SER A O 1
ATOM 1741 N N . LYS A 1 215 ? 22.639 4.732 -4.168 1.00 94.50 215 LYS A N 1
ATOM 1742 C CA . LYS A 1 215 ? 22.905 6.111 -3.724 1.00 94.50 215 LYS A CA 1
ATOM 1743 C C . LYS A 1 215 ? 23.416 6.991 -4.864 1.00 94.50 215 LYS A C 1
ATOM 1745 O O . LYS A 1 215 ? 23.242 8.199 -4.824 1.00 94.50 215 LYS A O 1
ATOM 1750 N N . LYS A 1 216 ? 24.076 6.415 -5.872 1.00 94.25 216 LYS A N 1
ATOM 1751 C CA . LYS A 1 216 ? 24.673 7.158 -6.985 1.00 94.25 216 LYS A CA 1
ATOM 1752 C C . LYS A 1 216 ? 23.877 6.945 -8.268 1.00 94.25 216 LYS A C 1
ATOM 1754 O O . LYS A 1 216 ? 23.801 5.817 -8.751 1.00 94.25 216 LYS A O 1
ATOM 1759 N N . VAL A 1 217 ? 23.387 8.032 -8.859 1.00 93.62 217 VAL A N 1
ATOM 1760 C CA . VAL A 1 217 ? 22.611 8.022 -10.108 1.00 93.62 217 VAL A CA 1
ATOM 1761 C C . VAL A 1 217 ? 23.359 8.802 -11.180 1.00 93.62 217 VAL A C 1
ATOM 1763 O O . VAL A 1 217 ? 23.590 9.998 -11.032 1.00 93.62 217 VAL A O 1
ATOM 1766 N N . TRP A 1 218 ? 23.752 8.150 -12.270 1.00 91.06 218 TRP A N 1
ATOM 1767 C CA . TRP A 1 218 ? 24.440 8.824 -13.372 1.00 91.06 218 TRP A CA 1
ATOM 1768 C C . TRP A 1 218 ? 23.470 9.614 -14.253 1.00 91.06 218 TRP A C 1
ATOM 1770 O O . TRP A 1 218 ? 22.380 9.152 -14.583 1.00 91.06 218 TRP A O 1
ATOM 1780 N N . LEU A 1 219 ? 23.898 10.803 -14.667 1.00 91.06 219 LEU A N 1
ATOM 1781 C CA . LEU A 1 219 ? 23.205 11.640 -15.639 1.00 91.06 219 LEU A CA 1
ATOM 1782 C C . LEU A 1 219 ? 23.786 11.406 -17.038 1.00 91.06 219 LEU A C 1
ATOM 1784 O O . LEU A 1 219 ? 24.951 11.036 -17.188 1.00 91.06 219 LEU A O 1
ATOM 1788 N N . LYS A 1 220 ? 22.982 11.674 -18.073 1.00 86.44 220 LYS A N 1
ATOM 1789 C CA . LYS A 1 220 ? 23.366 11.454 -19.480 1.00 86.44 220 LYS A CA 1
ATOM 1790 C C . LYS A 1 220 ? 24.644 12.199 -19.881 1.00 86.44 220 LYS A C 1
ATOM 1792 O O . LYS A 1 220 ? 25.445 11.659 -20.634 1.00 86.44 220 LYS A O 1
ATOM 1797 N N . ASP A 1 221 ? 24.859 13.389 -19.326 1.00 86.69 221 ASP A N 1
ATOM 1798 C CA . ASP A 1 221 ? 26.004 14.250 -19.650 1.00 86.69 221 ASP A CA 1
ATOM 1799 C C . ASP A 1 221 ? 27.264 13.936 -18.823 1.00 86.69 221 ASP A C 1
ATOM 1801 O O . ASP A 1 221 ? 28.219 14.712 -18.796 1.00 86.69 221 ASP A O 1
ATOM 1805 N N . GLY A 1 222 ? 27.281 12.805 -18.113 1.00 86.31 222 GLY A N 1
ATOM 1806 C CA . GLY A 1 222 ? 28.431 12.346 -17.331 1.00 86.31 222 GLY A CA 1
ATOM 1807 C C . GLY A 1 222 ? 28.506 12.904 -15.908 1.00 86.31 222 GLY A C 1
ATOM 1808 O O . GLY A 1 222 ? 29.367 12.473 -15.147 1.00 86.31 222 GLY A O 1
ATOM 1809 N N . GLY A 1 223 ? 27.610 13.813 -15.511 1.00 93.38 223 GLY A N 1
ATOM 1810 C CA . GLY A 1 223 ? 27.380 14.155 -14.102 1.00 93.38 223 GLY A CA 1
ATOM 1811 C C . GLY A 1 223 ? 26.731 13.008 -13.319 1.00 93.38 223 GLY A C 1
ATOM 1812 O O . GLY A 1 223 ? 26.332 11.995 -13.894 1.00 93.38 223 GLY A O 1
ATOM 1813 N N . TYR A 1 224 ? 26.599 13.153 -12.004 1.00 94.62 224 TYR A N 1
ATOM 1814 C CA . TYR A 1 224 ? 25.857 12.198 -11.181 1.00 94.62 224 TYR A CA 1
ATOM 1815 C C . TYR A 1 224 ? 25.181 12.867 -9.986 1.00 94.62 224 TYR A C 1
ATOM 1817 O O . TYR A 1 224 ? 25.681 13.848 -9.442 1.00 94.62 224 TYR A O 1
ATOM 1825 N N . LEU A 1 225 ? 24.057 12.296 -9.563 1.00 95.31 225 LEU A N 1
ATOM 1826 C CA . LEU A 1 225 ? 23.423 12.595 -8.289 1.00 95.31 225 LEU A CA 1
ATOM 1827 C C . LEU A 1 225 ? 23.947 11.640 -7.218 1.00 95.31 225 LEU A C 1
ATOM 1829 O O . LEU A 1 225 ? 24.169 10.459 -7.503 1.00 95.31 225 LEU A O 1
ATOM 1833 N N . TYR A 1 226 ? 24.123 12.137 -5.999 1.00 95.50 226 TYR A N 1
ATOM 1834 C CA . TYR A 1 226 ? 24.349 11.310 -4.819 1.00 95.50 226 TYR A CA 1
ATOM 1835 C C . TYR A 1 226 ? 23.219 11.545 -3.816 1.00 95.50 226 TYR A C 1
ATOM 1837 O O . TYR A 1 226 ? 23.062 12.647 -3.296 1.00 95.50 226 TYR A O 1
ATOM 1845 N N . ILE A 1 227 ? 22.398 10.522 -3.603 1.00 96.00 227 ILE A N 1
ATOM 1846 C CA . ILE A 1 227 ? 21.182 10.562 -2.800 1.00 96.00 227 ILE A CA 1
ATOM 1847 C C . ILE A 1 227 ? 21.429 9.774 -1.519 1.00 96.00 227 ILE A C 1
ATOM 1849 O O . ILE A 1 227 ? 21.720 8.577 -1.554 1.00 96.00 227 ILE A O 1
ATOM 1853 N N . GLU A 1 228 ? 21.301 10.440 -0.377 1.00 94.00 228 GLU A N 1
ATOM 1854 C CA . GLU A 1 228 ? 21.484 9.827 0.931 1.00 94.00 228 GLU A CA 1
ATOM 1855 C C . GLU A 1 228 ? 20.390 10.265 1.903 1.00 94.00 228 GLU A C 1
ATOM 1857 O O . GLU A 1 228 ? 20.190 11.452 2.160 1.00 94.00 228 GLU A O 1
ATOM 1862 N N . SER A 1 229 ? 19.681 9.286 2.459 1.00 91.00 229 SER A N 1
ATOM 1863 C CA . SER A 1 229 ? 18.671 9.512 3.488 1.00 91.00 229 SER A CA 1
ATOM 1864 C C . SER A 1 229 ? 19.291 9.394 4.878 1.00 91.00 229 SER A C 1
ATOM 1866 O O . SER A 1 229 ? 19.936 8.400 5.207 1.00 91.00 229 SER A O 1
ATOM 1868 N N . THR A 1 230 ? 19.067 10.416 5.696 1.00 89.88 230 THR A N 1
ATOM 1869 C CA . THR A 1 230 ? 19.354 10.447 7.135 1.00 89.88 230 THR A CA 1
ATOM 1870 C C . THR A 1 230 ? 18.032 10.440 7.909 1.00 89.88 230 THR A C 1
ATOM 1872 O O . THR A 1 230 ? 16.963 10.467 7.302 1.00 89.88 230 THR A O 1
ATOM 1875 N N . GLU A 1 231 ? 18.079 10.422 9.243 1.00 88.56 231 GLU A N 1
ATOM 1876 C CA . GLU A 1 231 ? 16.872 10.390 10.084 1.00 88.56 231 GLU A CA 1
ATOM 1877 C C . GLU A 1 231 ? 15.921 11.571 9.823 1.00 88.56 231 GLU A C 1
ATOM 1879 O O . GLU A 1 231 ? 14.709 11.389 9.744 1.00 88.56 231 GLU A O 1
ATOM 1884 N N . ALA A 1 232 ? 16.464 12.780 9.665 1.00 91.31 232 ALA A N 1
ATOM 1885 C CA . ALA A 1 232 ? 15.657 13.996 9.571 1.00 91.31 232 ALA A CA 1
ATOM 1886 C C . ALA A 1 232 ? 15.417 14.471 8.131 1.00 91.31 232 ALA A C 1
ATOM 1888 O O . ALA A 1 232 ? 14.468 15.214 7.876 1.00 91.31 232 ALA A O 1
ATOM 1889 N N . LEU A 1 233 ? 16.293 14.102 7.191 1.00 92.56 233 LEU A N 1
ATOM 1890 C CA . LEU A 1 233 ? 16.266 14.628 5.827 1.00 92.56 233 LEU A CA 1
ATOM 1891 C C . LEU A 1 233 ? 16.922 13.684 4.819 1.00 92.56 233 LEU A C 1
ATOM 1893 O O . LEU A 1 233 ? 17.770 12.864 5.168 1.00 92.56 233 LEU A O 1
ATOM 1897 N N . THR A 1 234 ? 16.563 13.851 3.547 1.00 92.88 234 THR A N 1
ATOM 1898 C CA . THR A 1 234 ? 17.272 13.244 2.413 1.00 92.88 234 THR A CA 1
ATOM 1899 C C . THR A 1 234 ? 18.084 14.317 1.702 1.00 92.88 234 THR A C 1
ATOM 1901 O O . THR A 1 234 ? 17.534 15.338 1.291 1.00 92.88 234 THR A O 1
ATOM 1904 N N . VAL A 1 235 ? 19.389 14.089 1.578 1.00 94.56 235 VAL A N 1
ATOM 1905 C CA . VAL A 1 235 ? 20.314 14.942 0.830 1.00 94.56 235 VAL A CA 1
ATOM 1906 C C . VAL A 1 235 ? 20.393 14.425 -0.599 1.00 94.56 235 VAL A C 1
ATOM 1908 O O . VAL A 1 235 ? 20.595 13.232 -0.816 1.00 94.56 235 VAL A O 1
ATOM 1911 N N . VAL A 1 236 ? 20.248 15.326 -1.569 1.00 96.31 236 VAL A N 1
ATOM 1912 C CA . VAL A 1 236 ? 20.499 15.053 -2.987 1.00 96.31 236 VAL A CA 1
ATOM 1913 C C . VAL A 1 236 ? 21.591 16.005 -3.445 1.00 96.31 236 VAL A C 1
ATOM 1915 O O . VAL A 1 236 ? 21.360 17.208 -3.542 1.00 96.31 236 VAL A O 1
ATOM 1918 N N . ASP A 1 237 ? 22.776 15.467 -3.701 1.00 95.31 237 ASP A N 1
ATOM 1919 C CA . ASP A 1 237 ? 23.929 16.225 -4.178 1.00 95.31 237 ASP A CA 1
ATOM 1920 C C . ASP A 1 237 ? 24.104 16.059 -5.692 1.00 95.31 237 ASP A C 1
ATOM 1922 O O . ASP A 1 237 ? 23.877 14.972 -6.225 1.00 95.31 237 ASP A O 1
ATOM 1926 N N . VAL A 1 238 ? 24.514 17.120 -6.389 1.00 94.88 238 VAL A N 1
ATOM 1927 C CA . VAL A 1 238 ? 24.698 17.143 -7.848 1.00 94.88 238 VAL A CA 1
ATOM 1928 C C . VAL A 1 238 ? 26.173 17.354 -8.153 1.00 94.88 238 VAL A C 1
ATOM 1930 O O . VAL A 1 238 ? 26.731 18.414 -7.889 1.00 94.88 238 VAL A O 1
ATOM 1933 N N . ASN A 1 239 ? 26.798 16.359 -8.772 1.00 93.38 239 ASN A N 1
ATOM 1934 C CA . ASN A 1 239 ? 28.226 16.353 -9.048 1.00 93.38 239 ASN A CA 1
ATOM 1935 C C . ASN A 1 239 ? 28.516 16.291 -10.548 1.00 93.38 239 ASN A C 1
ATOM 1937 O O . ASN A 1 239 ? 27.799 15.657 -11.327 1.00 93.38 239 ASN A O 1
ATOM 1941 N N . THR A 1 240 ? 29.631 16.892 -10.954 1.00 90.12 240 THR A N 1
ATOM 1942 C CA . THR A 1 240 ? 30.209 16.682 -12.283 1.00 90.12 240 THR A CA 1
ATOM 1943 C C . THR A 1 240 ? 31.046 15.400 -12.284 1.00 90.12 240 THR A C 1
ATOM 1945 O O . THR A 1 240 ? 31.736 15.076 -11.316 1.00 90.12 240 THR A O 1
ATOM 1948 N N . GLY A 1 241 ? 30.973 14.614 -13.359 1.00 78.88 241 GLY A N 1
ATOM 1949 C CA . GLY A 1 241 ? 31.866 13.469 -13.542 1.00 78.88 241 GLY A CA 1
ATOM 1950 C C . GLY A 1 241 ? 33.227 13.885 -14.083 1.00 78.88 241 GLY A C 1
ATOM 1951 O O . GLY A 1 241 ? 33.449 15.035 -14.466 1.00 78.88 241 GLY A O 1
ATOM 1952 N N . LYS A 1 242 ? 34.159 12.927 -14.165 1.00 67.06 242 LYS A N 1
ATOM 1953 C CA . LYS A 1 242 ? 35.440 13.165 -14.841 1.00 67.06 242 LYS A CA 1
ATOM 1954 C C . LYS A 1 242 ? 35.174 13.559 -16.292 1.00 67.06 242 LYS A C 1
ATOM 1956 O O . LYS A 1 242 ? 34.544 12.815 -17.035 1.00 67.06 242 LYS A O 1
ATOM 1961 N N . ASN A 1 243 ? 35.686 14.727 -16.664 1.00 56.69 243 ASN A N 1
ATOM 1962 C CA . ASN A 1 243 ? 35.569 15.328 -17.983 1.00 56.69 243 ASN A CA 1
ATOM 1963 C C . ASN A 1 243 ? 36.056 14.342 -19.065 1.00 56.69 243 ASN A C 1
ATOM 1965 O O . ASN A 1 243 ? 37.258 14.185 -19.269 1.00 56.69 243 ASN A O 1
ATOM 1969 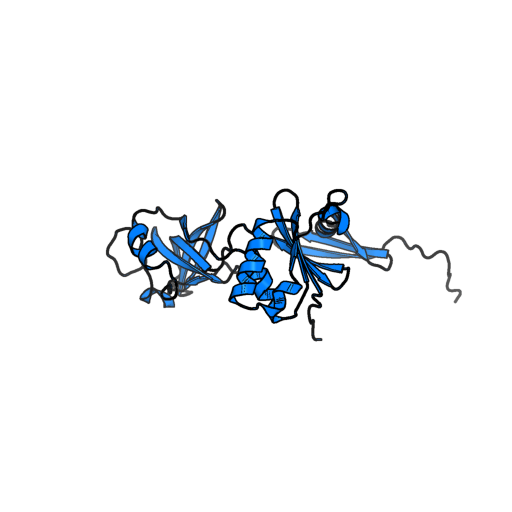N N . VAL A 1 244 ? 35.139 13.681 -19.778 1.00 52.78 244 VAL A N 1
ATOM 1970 C CA . VAL A 1 244 ? 35.460 12.946 -21.016 1.00 52.78 244 VAL A CA 1
ATOM 1971 C C . VAL A 1 244 ? 35.291 13.892 -22.210 1.00 52.78 244 VAL A C 1
ATOM 1973 O O . VAL A 1 244 ? 34.700 13.550 -23.226 1.00 52.78 244 VAL A O 1
ATOM 1976 N N . ARG A 1 245 ? 35.801 15.122 -22.096 1.00 43.97 245 ARG A N 1
ATOM 1977 C CA . ARG A 1 245 ? 36.056 15.991 -23.247 1.00 43.97 245 ARG A CA 1
ATOM 1978 C C . ARG A 1 245 ? 37.559 16.095 -23.432 1.00 43.97 245 ARG A C 1
ATOM 1980 O O . ARG A 1 245 ? 38.253 16.888 -22.802 1.00 43.97 245 ARG A O 1
ATOM 1987 N N . LYS A 1 246 ? 38.071 15.221 -24.296 1.00 44.53 246 LYS A N 1
ATOM 1988 C CA . LYS A 1 246 ? 39.370 15.396 -24.942 1.00 44.53 246 LYS A CA 1
ATOM 1989 C C . LYS A 1 246 ? 39.304 16.722 -25.718 1.00 44.53 246 LYS A C 1
ATOM 1991 O O . LYS A 1 246 ? 38.462 16.835 -26.595 1.00 44.53 246 LYS A O 1
ATOM 1996 N N . LYS A 1 247 ? 40.181 17.672 -25.366 1.00 47.97 247 LYS A N 1
ATOM 1997 C CA . LYS A 1 247 ? 40.611 18.859 -26.136 1.00 47.97 247 LYS A CA 1
ATOM 1998 C C . LYS A 1 247 ? 39.553 19.530 -27.028 1.00 47.97 247 LYS A C 1
ATOM 2000 O O . LYS A 1 247 ? 39.465 19.195 -28.198 1.00 47.97 247 LYS A O 1
ATOM 2005 N N . GLU A 1 248 ? 38.983 20.623 -26.541 1.00 40.00 248 GLU A N 1
ATOM 2006 C CA . GLU A 1 248 ? 39.054 21.889 -27.278 1.00 40.00 248 GLU A CA 1
ATOM 2007 C C . GLU A 1 248 ? 39.527 22.937 -26.273 1.00 40.00 248 GLU A C 1
ATOM 2009 O O . GLU A 1 248 ? 38.813 23.319 -25.352 1.00 40.00 248 GLU A O 1
ATOM 2014 N N . ALA A 1 249 ? 40.812 23.278 -26.370 1.00 42.28 249 ALA A N 1
ATOM 2015 C CA . ALA A 1 249 ? 41.323 24.473 -25.732 1.00 42.28 249 ALA A CA 1
ATOM 2016 C C . ALA A 1 249 ? 40.681 25.647 -26.473 1.00 42.28 249 ALA A C 1
ATOM 2018 O O . ALA A 1 249 ? 40.936 25.815 -27.665 1.00 42.28 249 ALA A O 1
ATOM 2019 N N . GLU A 1 250 ? 39.842 26.422 -25.790 1.00 42.72 250 GLU A N 1
ATOM 2020 C CA . GLU A 1 250 ? 39.534 27.774 -26.237 1.00 42.72 250 GLU A CA 1
ATOM 2021 C C . GLU A 1 250 ? 40.853 28.547 -26.245 1.00 42.72 250 GLU A C 1
ATOM 2023 O O . GLU A 1 250 ? 41.418 28.884 -25.205 1.00 42.72 250 GLU A O 1
ATOM 2028 N N . ILE A 1 251 ? 41.387 28.743 -27.447 1.00 42.38 251 ILE A N 1
ATOM 2029 C CA . ILE A 1 251 ? 42.311 29.831 -27.719 1.00 42.38 251 ILE A CA 1
ATOM 2030 C C . ILE A 1 251 ? 41.428 31.078 -27.772 1.00 42.38 251 ILE A C 1
ATOM 2032 O O . ILE A 1 251 ? 40.662 31.243 -28.723 1.00 42.38 251 ILE A O 1
ATOM 2036 N N . ILE A 1 252 ? 41.515 31.910 -26.737 1.00 45.56 252 ILE A N 1
ATOM 2037 C CA . ILE A 1 252 ? 41.224 33.344 -26.830 1.00 45.56 252 ILE A CA 1
ATOM 2038 C C . ILE A 1 252 ? 42.568 34.059 -26.776 1.00 45.56 252 ILE A C 1
ATOM 2040 O O . ILE A 1 252 ? 43.373 33.707 -25.882 1.00 45.56 252 ILE A O 1
#